Protein AF-A0A660NDG2-F1 (afdb_monomer)

pLDDT: mean 81.07, std 10.88, range [48.19, 94.19]

Solvent-accessible surface area (backbone atoms only — not comparable to full-atom values): 9567 Å² total; per-residue (Å²): 131,60,71,67,57,55,50,28,51,51,35,28,54,51,10,48,50,34,23,56,50,10,50,49,41,21,27,49,20,40,40,64,73,37,55,74,51,55,62,50,49,64,73,66,63,55,95,45,59,68,57,23,20,52,50,18,16,52,49,10,53,51,47,69,34,45,68,59,50,45,57,50,44,52,50,34,37,75,69,67,77,37,53,70,73,45,40,53,23,23,48,56,9,11,62,57,12,48,49,53,5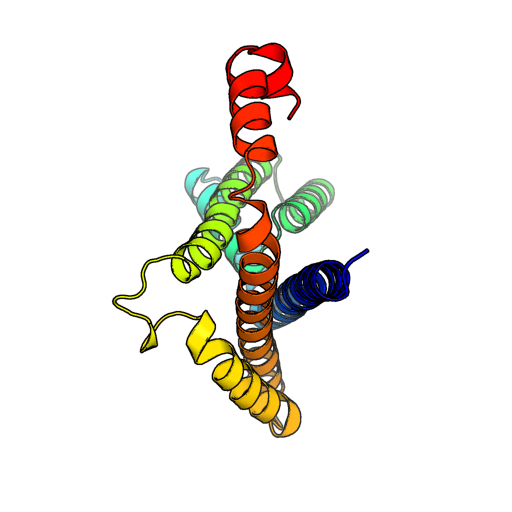8,54,49,60,55,50,58,57,68,64,54,80,92,44,52,88,74,24,50,60,64,43,10,67,55,33,33,52,54,12,48,49,28,47,77,69,44,90,46,69,71,48,27,31,51,11,35,30,37,25,9,54,11,30,27,34,44,9,49,51,33,32,52,66,38,43,53,77,56,68,73,37,70,66,50,59,49,48,52,54,55,28,71,70,32,73,69,53,52,72,75,109

Nearest PDB structures (foldseek):
  8odt-assembly1_E  TM=2.034E-01  e=1.010E+00  Escherichia coli K-12
  8uco-assembly1_A  TM=4.557E-01  e=5.419E+00  Homo sapiens
  8y6i-assembly1_A  TM=2.260E-01  e=4.095E+00  Homo sapiens

Mean predicted aligned error: 9.52 Å

Foldseek 3Di:
DDPLLVVLVCLLVLLVVLQVLLLVLLLVLLCVVCVVVVVVLLVQQDLDLQSLLQSLLVVCLSNVDLPVSLVVLVVCVVVVSDPPSSSVSSSNSNVNNNVVVVVLVVQLVPDPVPVVPRLQNCLVVLLVVLVCQLVPPPDPNSVSVSSNSNSSSSNSPSVVSNCVSCVVVCPDVVNVVVVVVLVVDVVSVVVD

Radius of gyration: 20.56 Å; Cα contacts (8 Å, |Δi|>4): 241; chains: 1; bounding box: 56×37×59 Å

Structure (mmCIF, N/CA/C/O backbone):
data_AF-A0A660NDG2-F1
#
_entry.id   AF-A0A660NDG2-F1
#
loop_
_atom_site.group_PDB
_atom_site.id
_atom_site.type_symbol
_atom_site.label_atom_id
_atom_site.label_alt_id
_atom_site.label_comp_id
_atom_site.label_asym_id
_atom_site.label_entity_id
_atom_site.label_seq_id
_atom_site.pdbx_PDB_ins_code
_atom_site.Cartn_x
_atom_site.Cartn_y
_atom_site.Cartn_z
_atom_site.occupancy
_atom_site.B_iso_or_equiv
_atom_site.auth_seq_id
_atom_site.auth_comp_id
_atom_site.auth_asym_id
_atom_site.auth_atom_id
_atom_site.pdbx_PDB_model_num
ATOM 1 N N . MET A 1 1 ? 13.562 11.125 -32.285 1.00 59.66 1 MET A N 1
ATOM 2 C CA . MET A 1 1 ? 13.301 10.140 -31.215 1.00 59.66 1 MET A CA 1
ATOM 3 C C . MET A 1 1 ? 13.006 8.812 -31.882 1.00 59.66 1 MET A C 1
ATOM 5 O O . MET A 1 1 ? 12.083 8.768 -32.683 1.00 59.66 1 MET A O 1
ATOM 9 N N . ASP A 1 2 ? 13.792 7.772 -31.609 1.00 80.56 2 ASP A N 1
ATOM 10 C CA . ASP A 1 2 ? 13.498 6.431 -32.121 1.00 80.56 2 ASP A CA 1
ATOM 11 C C . ASP A 1 2 ? 12.131 5.944 -31.631 1.00 80.56 2 ASP A C 1
ATOM 13 O O . ASP A 1 2 ? 11.777 6.146 -30.466 1.00 80.56 2 ASP A O 1
ATOM 17 N N . VAL A 1 3 ? 11.388 5.253 -32.498 1.00 83.44 3 VAL A N 1
ATOM 18 C CA . VAL A 1 3 ? 10.075 4.646 -32.192 1.00 83.44 3 VAL A CA 1
ATOM 19 C C . VAL A 1 3 ? 10.135 3.796 -30.915 1.00 83.44 3 VAL A C 1
ATOM 21 O O . VAL A 1 3 ? 9.198 3.781 -30.121 1.00 83.44 3 VAL A O 1
ATOM 24 N N . LYS A 1 4 ? 11.283 3.160 -30.660 1.00 82.12 4 LYS A N 1
ATOM 25 C CA . LYS A 1 4 ? 11.554 2.351 -29.467 1.00 82.12 4 LYS A CA 1
ATOM 26 C C . LYS A 1 4 ? 11.570 3.168 -28.165 1.00 82.12 4 LYS A C 1
ATOM 28 O O . LYS A 1 4 ? 11.084 2.688 -27.149 1.00 82.12 4 LYS A O 1
ATOM 33 N N . ASN A 1 5 ? 12.056 4.411 -28.197 1.00 84.25 5 ASN A N 1
ATOM 34 C CA . ASN A 1 5 ? 12.058 5.292 -27.023 1.00 84.25 5 ASN A CA 1
ATOM 35 C C . ASN A 1 5 ? 10.649 5.782 -26.680 1.00 84.25 5 ASN A C 1
ATOM 37 O O . ASN A 1 5 ? 10.285 5.846 -25.509 1.00 84.25 5 ASN A O 1
ATOM 41 N N . ILE A 1 6 ? 9.842 6.078 -27.701 1.00 85.81 6 ILE A N 1
ATOM 42 C CA . ILE A 1 6 ? 8.435 6.455 -27.517 1.00 85.81 6 ILE A CA 1
ATOM 43 C C . ILE A 1 6 ? 7.639 5.262 -26.968 1.00 85.81 6 ILE A C 1
ATOM 45 O O . ILE A 1 6 ? 6.863 5.424 -26.029 1.00 85.81 6 ILE A O 1
ATOM 49 N N . ALA A 1 7 ? 7.881 4.055 -27.491 1.00 87.06 7 ALA A N 1
ATOM 50 C CA . ALA A 1 7 ? 7.252 2.832 -26.999 1.00 87.06 7 ALA A CA 1
ATOM 51 C C . ALA A 1 7 ? 7.596 2.542 -25.527 1.00 87.06 7 ALA A C 1
ATOM 53 O O . ALA A 1 7 ? 6.696 2.227 -24.753 1.00 87.06 7 ALA A O 1
ATOM 54 N N . ASN A 1 8 ? 8.858 2.710 -25.114 1.00 88.69 8 ASN A N 1
ATOM 55 C CA . ASN A 1 8 ? 9.253 2.551 -23.710 1.00 88.69 8 ASN A CA 1
ATOM 56 C C . ASN A 1 8 ? 8.625 3.624 -22.809 1.00 88.69 8 ASN A C 1
ATOM 58 O O . ASN A 1 8 ? 8.188 3.317 -21.705 1.00 88.69 8 ASN A O 1
ATOM 62 N N . LEU A 1 9 ? 8.532 4.876 -23.273 1.00 89.06 9 LEU A N 1
ATOM 63 C CA . LEU A 1 9 ? 7.867 5.940 -22.517 1.00 89.06 9 LEU A CA 1
ATOM 64 C C . LEU A 1 9 ? 6.381 5.623 -22.300 1.00 89.06 9 LEU A C 1
ATOM 66 O O . LEU A 1 9 ? 5.883 5.737 -21.182 1.00 89.06 9 LEU A O 1
ATOM 70 N N . PHE A 1 10 ? 5.676 5.187 -23.346 1.00 91.81 10 PHE A N 1
ATOM 71 C CA . PHE A 1 10 ? 4.275 4.774 -23.234 1.00 91.81 10 PHE A CA 1
ATOM 72 C C . PHE A 1 10 ? 4.110 3.515 -22.382 1.00 91.81 10 PHE A C 1
ATOM 74 O O . PHE A 1 10 ? 3.177 3.451 -21.585 1.00 91.81 10 PHE A O 1
ATOM 81 N N . GLY A 1 11 ? 5.028 2.552 -22.488 1.00 90.94 11 GLY A N 1
ATOM 82 C CA . GLY A 1 11 ? 5.065 1.373 -21.625 1.00 90.94 11 GLY A CA 1
ATOM 83 C C . GLY A 1 11 ? 5.237 1.741 -20.152 1.00 90.94 11 GLY A C 1
ATOM 84 O O . GLY A 1 11 ? 4.529 1.209 -19.300 1.00 90.94 11 GLY A O 1
ATOM 85 N N . PHE A 1 12 ? 6.103 2.709 -19.851 1.00 92.12 12 PHE A N 1
ATOM 86 C CA . PHE A 1 12 ? 6.321 3.195 -18.493 1.00 92.12 12 PHE A CA 1
ATOM 87 C C . PHE A 1 12 ? 5.099 3.941 -17.946 1.00 92.12 12 PHE A C 1
ATOM 89 O O . PHE A 1 12 ? 4.619 3.613 -16.865 1.00 92.12 12 PHE A O 1
ATOM 96 N N . VAL A 1 13 ? 4.558 4.908 -18.697 1.00 94.12 13 VAL A N 1
ATOM 97 C CA . VAL A 1 13 ? 3.381 5.691 -18.276 1.00 94.12 13 VAL A CA 1
ATOM 98 C C . VAL A 1 13 ? 2.140 4.803 -18.151 1.00 94.12 13 VAL A C 1
ATOM 100 O O . VAL A 1 13 ? 1.397 4.918 -17.178 1.00 94.12 13 VAL A O 1
ATOM 103 N N . GLY A 1 14 ? 1.932 3.880 -19.093 1.00 93.81 14 GLY A N 1
ATOM 104 C CA . GLY A 1 14 ? 0.857 2.891 -19.025 1.00 93.81 14 GLY A CA 1
ATOM 105 C C . GLY A 1 14 ? 1.028 1.931 -17.847 1.00 93.81 14 GLY A C 1
ATOM 106 O O . GLY A 1 14 ? 0.064 1.668 -17.129 1.00 93.81 14 GLY A O 1
ATOM 107 N N . GLY A 1 15 ? 2.256 1.467 -17.596 1.00 92.69 15 GLY A N 1
ATOM 108 C CA . GLY A 1 15 ? 2.605 0.656 -16.428 1.00 92.69 15 GLY A CA 1
ATOM 109 C C . GLY A 1 15 ? 2.322 1.371 -15.108 1.00 92.69 15 GLY A C 1
ATOM 110 O O . GLY A 1 15 ? 1.688 0.798 -14.225 1.00 92.69 15 GLY A O 1
ATOM 111 N N . LEU A 1 16 ? 2.701 2.646 -15.005 1.00 92.69 16 LEU A N 1
ATOM 112 C CA . LEU A 1 16 ? 2.396 3.496 -13.856 1.00 92.69 16 LEU A CA 1
ATOM 113 C C . LEU A 1 16 ? 0.883 3.670 -13.673 1.00 92.69 16 LEU A C 1
ATOM 115 O O . LEU A 1 16 ? 0.384 3.534 -12.560 1.00 92.69 16 LEU A O 1
ATOM 119 N N . GLY A 1 17 ? 0.142 3.922 -14.755 1.00 94.19 17 GLY A N 1
ATOM 120 C CA . GLY A 1 17 ? -1.318 4.033 -14.720 1.00 94.19 17 GLY A CA 1
ATOM 121 C C . GLY A 1 17 ? -1.993 2.759 -14.205 1.00 94.19 17 GLY A C 1
ATOM 122 O O . GLY A 1 17 ? -2.815 2.832 -13.293 1.00 94.19 17 GLY A O 1
ATOM 123 N N . MET A 1 18 ? -1.602 1.590 -14.727 1.00 92.75 18 MET A N 1
ATOM 124 C CA . MET A 1 18 ? -2.092 0.289 -14.249 1.00 92.75 18 MET A CA 1
ATOM 125 C C . MET A 1 18 ? -1.736 0.052 -12.780 1.00 92.75 18 MET A C 1
ATOM 127 O O . MET A 1 18 ? -2.594 -0.359 -12.006 1.00 92.75 18 MET A O 1
ATOM 131 N N . PHE A 1 19 ? -0.503 0.367 -12.380 1.00 90.50 19 PHE A N 1
ATOM 132 C CA . PHE A 1 19 ? -0.046 0.211 -11.002 1.00 90.50 19 PHE A CA 1
ATOM 133 C C . PHE A 1 19 ? -0.858 1.068 -10.022 1.00 90.50 19 PHE A C 1
ATOM 135 O O . PHE A 1 19 ? -1.390 0.554 -9.037 1.00 90.50 19 PHE A O 1
ATOM 142 N N . LEU A 1 20 ? -0.999 2.365 -10.311 1.00 90.88 20 LEU A N 1
ATOM 143 C CA . LEU A 1 20 ? -1.750 3.301 -9.472 1.00 90.88 20 LEU A CA 1
ATOM 144 C C . LEU A 1 20 ? -3.237 2.938 -9.409 1.00 90.88 20 LEU A C 1
ATOM 146 O O . LEU A 1 20 ? -3.824 2.952 -8.327 1.00 90.88 20 LEU A O 1
ATOM 150 N N . TYR A 1 21 ? -3.838 2.576 -10.546 1.00 92.25 21 TYR A N 1
ATOM 151 C CA . TYR A 1 21 ? -5.234 2.149 -10.590 1.00 92.25 21 TYR A CA 1
ATOM 152 C C . TYR A 1 21 ? -5.455 0.841 -9.823 1.00 92.25 21 TYR A C 1
ATOM 154 O O . TYR A 1 21 ? -6.388 0.752 -9.027 1.00 92.25 21 TYR A O 1
ATOM 162 N N . GLY A 1 22 ? -4.564 -0.141 -9.996 1.00 89.81 22 GLY A N 1
ATOM 163 C CA . GLY A 1 22 ? -4.594 -1.408 -9.269 1.00 89.81 22 GLY A CA 1
ATOM 164 C C . GLY A 1 22 ? -4.525 -1.208 -7.756 1.00 89.81 22 GLY A C 1
ATOM 165 O O . GLY A 1 22 ? -5.348 -1.752 -7.020 1.00 89.81 22 GLY A O 1
ATOM 166 N N . MET A 1 23 ? -3.616 -0.348 -7.287 1.00 86.94 23 MET A N 1
ATOM 167 C CA . MET A 1 23 ? -3.546 0.024 -5.870 1.00 86.94 23 MET A CA 1
ATOM 168 C C . MET A 1 23 ? -4.818 0.725 -5.378 1.00 86.94 23 MET A C 1
ATOM 170 O O . MET A 1 23 ? -5.263 0.453 -4.264 1.00 86.94 23 MET A O 1
ATOM 174 N N . HIS A 1 24 ? -5.413 1.606 -6.185 1.00 86.75 24 HIS A N 1
ATOM 175 C CA . HIS A 1 24 ? -6.630 2.325 -5.813 1.00 86.75 24 HIS A CA 1
ATOM 176 C C . HIS A 1 24 ? -7.826 1.380 -5.624 1.00 86.75 24 HIS A C 1
ATOM 178 O O . HIS A 1 24 ? -8.423 1.378 -4.547 1.00 86.75 24 HIS A O 1
ATOM 184 N N . ILE A 1 25 ? -8.131 0.526 -6.608 1.00 89.25 25 ILE A N 1
ATOM 185 C CA . ILE A 1 25 ? -9.258 -0.420 -6.508 1.00 89.25 25 ILE A CA 1
ATOM 186 C C . ILE A 1 25 ? -9.025 -1.483 -5.427 1.00 89.25 25 ILE A C 1
ATOM 188 O O . ILE A 1 25 ? -9.964 -1.881 -4.741 1.00 89.25 25 ILE A O 1
ATOM 192 N N . MET A 1 26 ? -7.771 -1.901 -5.219 1.00 86.38 26 MET A N 1
ATOM 193 C CA . MET A 1 26 ? -7.411 -2.806 -4.129 1.00 86.38 26 MET A CA 1
ATOM 194 C C . MET A 1 26 ? -7.684 -2.155 -2.770 1.00 86.38 26 MET A C 1
ATOM 196 O O . MET A 1 26 ? -8.311 -2.773 -1.910 1.00 86.38 26 MET A O 1
ATOM 200 N N . SER A 1 27 ? -7.246 -0.905 -2.584 1.00 83.25 27 SER A N 1
ATOM 201 C CA . SER A 1 27 ? -7.473 -0.139 -1.355 1.00 83.25 27 SER A CA 1
ATOM 202 C C . SER A 1 27 ? -8.968 0.041 -1.089 1.00 83.25 27 SER A C 1
ATOM 204 O O . SER A 1 27 ? -9.422 -0.244 0.020 1.00 83.25 27 SER A O 1
ATOM 206 N N . GLU A 1 28 ? -9.762 0.391 -2.106 1.00 83.31 28 GLU A N 1
ATOM 207 C CA . GLU A 1 28 ? -11.218 0.480 -1.964 1.00 83.31 28 GLU A CA 1
ATOM 208 C C . GLU A 1 28 ? -11.866 -0.862 -1.605 1.00 83.31 28 GLU A C 1
ATOM 210 O O . GLU A 1 28 ? -12.679 -0.920 -0.678 1.00 83.31 28 GLU A O 1
ATOM 215 N N . GLY A 1 29 ? -11.501 -1.946 -2.295 1.00 83.38 29 GLY A N 1
ATOM 216 C CA . GLY A 1 29 ? -12.048 -3.279 -2.048 1.00 83.38 29 GLY A CA 1
ATOM 217 C C . GLY A 1 29 ? -11.737 -3.775 -0.634 1.00 83.38 29 GLY A C 1
ATOM 218 O O . GLY A 1 29 ? -12.622 -4.290 0.065 1.00 83.38 29 GLY A O 1
ATOM 219 N N . ILE 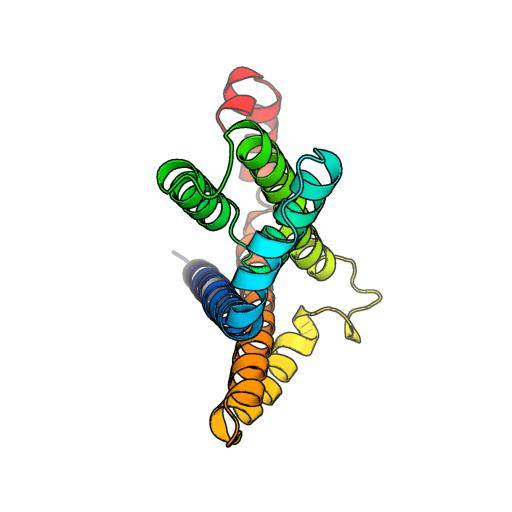A 1 30 ? -10.502 -3.557 -0.163 1.00 81.12 30 ILE A N 1
ATOM 220 C CA . ILE A 1 30 ? -10.102 -3.886 1.209 1.00 81.12 30 ILE A CA 1
ATOM 221 C C . ILE A 1 30 ? -10.839 -2.988 2.212 1.00 81.12 30 ILE A C 1
ATOM 223 O O . ILE A 1 30 ? -11.378 -3.501 3.195 1.00 81.12 30 ILE A O 1
ATOM 227 N N . GLN A 1 31 ? -10.923 -1.678 1.967 1.00 78.38 31 GLN A N 1
ATOM 228 C CA . GLN A 1 31 ? -11.579 -0.725 2.864 1.00 78.38 31 GLN A CA 1
ATOM 229 C C . GLN A 1 31 ? -13.076 -1.022 3.024 1.00 78.38 31 GLN A C 1
ATOM 231 O O . GLN A 1 31 ? -13.570 -1.080 4.153 1.00 78.38 31 GLN A O 1
ATOM 236 N N . LYS A 1 32 ? -13.795 -1.274 1.923 1.00 81.75 32 LYS A N 1
ATOM 237 C CA . LYS A 1 32 ? -15.223 -1.640 1.933 1.00 81.75 32 LYS A CA 1
ATOM 238 C C . LYS A 1 32 ? -15.445 -2.978 2.645 1.00 81.75 32 LYS A C 1
ATOM 240 O O . LYS A 1 32 ? -16.347 -3.095 3.474 1.00 81.75 32 LYS A O 1
ATOM 245 N N . THR A 1 33 ? -14.566 -3.960 2.427 1.00 77.62 33 THR A N 1
ATOM 246 C CA . THR A 1 33 ? -14.603 -5.245 3.154 1.00 77.62 33 THR A CA 1
ATOM 247 C C . THR A 1 33 ? -14.298 -5.070 4.649 1.00 77.62 33 THR A C 1
ATOM 249 O O . THR A 1 33 ? -14.814 -5.808 5.493 1.00 77.62 33 THR A O 1
ATOM 252 N N . ALA A 1 34 ? -13.478 -4.079 4.999 1.00 70.12 34 ALA A N 1
ATOM 253 C CA . ALA A 1 34 ? -13.086 -3.754 6.364 1.00 70.12 34 ALA A CA 1
ATOM 254 C C . ALA A 1 34 ? -14.041 -2.782 7.084 1.00 70.12 34 ALA A C 1
ATOM 256 O O . ALA A 1 34 ? -13.806 -2.502 8.258 1.00 70.12 34 ALA A O 1
ATOM 257 N N . GLY A 1 35 ? -15.125 -2.306 6.459 1.00 66.19 35 GLY A N 1
ATOM 258 C CA . GLY A 1 35 ? -16.006 -1.274 7.030 1.00 66.19 35 GLY A CA 1
ATOM 259 C C . GLY A 1 35 ? -16.506 -1.576 8.453 1.00 66.19 35 GLY A C 1
ATOM 260 O O . GLY A 1 35 ? -16.423 -0.725 9.337 1.00 66.19 35 GLY A O 1
ATOM 261 N N . GLY A 1 36 ? -16.919 -2.820 8.728 1.00 66.25 36 GLY A N 1
ATOM 262 C CA . GLY A 1 36 ? -17.317 -3.250 10.080 1.00 66.25 36 GLY A CA 1
ATOM 263 C C . GLY A 1 36 ? -16.151 -3.392 11.073 1.00 66.25 36 GLY A C 1
ATOM 264 O O . GLY A 1 36 ? -16.348 -3.300 12.284 1.00 66.25 36 GLY A O 1
ATOM 265 N N . LYS A 1 37 ? -14.919 -3.567 10.581 1.00 68.31 37 LYS A N 1
ATOM 266 C CA . LYS A 1 37 ? -13.710 -3.688 11.411 1.00 68.31 37 LYS A CA 1
ATOM 267 C C . LYS A 1 37 ? -13.257 -2.343 11.981 1.00 68.31 37 LYS A C 1
ATOM 269 O O . LYS A 1 37 ? -12.557 -2.336 12.987 1.00 68.31 37 LYS A O 1
ATOM 274 N N . MET A 1 38 ? -13.678 -1.213 11.405 1.00 66.88 38 MET A N 1
ATOM 275 C CA . MET A 1 38 ? -13.313 0.116 11.916 1.00 66.88 38 MET A CA 1
ATOM 276 C C . MET A 1 38 ? -13.934 0.399 13.292 1.00 66.88 38 MET A C 1
ATOM 278 O O . MET A 1 38 ? -13.269 0.904 14.194 1.00 66.88 38 MET A O 1
ATOM 282 N N . GLN A 1 39 ? -15.196 0.009 13.488 1.00 67.38 39 GLN A N 1
ATOM 283 C CA . GLN A 1 39 ? -15.850 0.091 14.798 1.00 67.38 39 GLN A CA 1
ATOM 284 C C . GLN A 1 39 ? -15.181 -0.849 15.811 1.00 67.38 39 GLN A C 1
ATOM 286 O O . GLN A 1 39 ? -14.995 -0.487 16.971 1.00 67.38 39 GLN A O 1
ATOM 291 N N . GLN A 1 40 ? -14.749 -2.031 15.362 1.00 72.31 40 GLN A N 1
ATOM 292 C CA . GLN A 1 40 ? -13.997 -2.972 16.195 1.00 72.31 40 GLN A CA 1
ATOM 293 C C . GLN A 1 40 ? -12.603 -2.443 16.563 1.00 72.31 40 GLN A C 1
ATOM 295 O O . GLN A 1 40 ? -12.163 -2.653 17.688 1.00 72.31 40 GLN A O 1
ATOM 300 N N . PHE A 1 41 ? -11.922 -1.729 15.661 1.00 76.88 41 PHE A N 1
ATOM 301 C CA . PHE A 1 41 ? -10.650 -1.064 15.952 1.00 76.88 41 PHE A CA 1
ATOM 302 C C . PHE A 1 41 ? -10.801 -0.048 17.084 1.00 76.88 41 PHE A C 1
ATOM 304 O O . PHE A 1 41 ? -10.031 -0.099 18.040 1.00 76.88 41 PHE A O 1
ATOM 311 N N . LEU A 1 42 ? -11.825 0.810 17.020 1.00 73.12 42 LEU A N 1
ATOM 312 C CA . LEU A 1 42 ? -12.125 1.758 18.096 1.00 73.12 42 LEU A CA 1
ATOM 313 C C . LEU A 1 42 ? -12.430 1.040 19.421 1.00 73.12 42 LEU A C 1
ATOM 315 O O . LEU A 1 42 ? -11.972 1.484 20.468 1.00 73.12 42 LEU A O 1
ATOM 319 N N . GLY A 1 43 ? -13.127 -0.101 19.378 1.00 73.50 43 GLY A N 1
ATOM 320 C CA . GLY A 1 43 ? -13.394 -0.924 20.564 1.00 73.50 43 GLY A CA 1
ATOM 321 C C . GLY A 1 43 ? -12.168 -1.654 21.135 1.00 73.50 43 GLY A C 1
ATOM 322 O O . GLY A 1 43 ? -12.138 -1.957 22.324 1.00 73.50 43 GLY A O 1
ATOM 323 N N . MET A 1 44 ? -11.149 -1.931 20.315 1.00 78.00 44 MET A N 1
ATOM 324 C CA . MET A 1 44 ? -9.906 -2.601 20.727 1.00 78.00 44 MET A CA 1
ATOM 325 C C . MET A 1 44 ? -8.812 -1.632 21.197 1.00 78.00 44 MET A C 1
ATOM 327 O O . MET A 1 44 ? -7.780 -2.071 21.716 1.00 78.00 44 MET A O 1
ATOM 331 N N . LEU A 1 45 ? -9.010 -0.321 21.033 1.00 79.81 45 LEU A N 1
ATOM 332 C CA . LEU A 1 45 ? -8.042 0.691 21.446 1.00 79.81 45 LEU A CA 1
ATOM 333 C C . LEU A 1 45 ? -7.986 0.797 22.973 1.00 79.81 45 LEU A C 1
ATOM 335 O O . LEU A 1 45 ? -8.806 1.433 23.626 1.00 79.81 45 LEU A O 1
ATOM 339 N N . THR A 1 46 ? -6.962 0.168 23.544 1.00 73.44 46 THR A N 1
ATOM 340 C CA . THR A 1 46 ? -6.646 0.225 24.976 1.00 73.44 46 THR A CA 1
ATOM 341 C C . THR A 1 46 ? -5.561 1.271 25.259 1.00 73.44 46 THR A C 1
ATOM 343 O O . THR A 1 46 ? -4.960 1.835 24.345 1.00 73.44 46 THR A O 1
ATOM 346 N N . ASN A 1 47 ? -5.261 1.530 26.536 1.00 75.94 47 ASN A N 1
ATOM 347 C CA . ASN A 1 47 ? -4.138 2.390 26.945 1.00 75.94 47 ASN A CA 1
ATOM 348 C C . ASN A 1 47 ? -2.751 1.727 26.782 1.00 75.94 47 ASN A C 1
ATOM 350 O O . ASN A 1 47 ? -1.733 2.304 27.166 1.00 75.94 47 ASN A O 1
ATOM 354 N N . ASN A 1 48 ? -2.681 0.512 26.226 1.00 85.94 48 ASN A N 1
ATOM 355 C CA . ASN A 1 48 ? -1.421 -0.187 26.013 1.00 85.94 48 ASN A CA 1
ATOM 356 C C . ASN A 1 48 ? -0.745 0.289 24.715 1.00 85.94 48 ASN A C 1
ATOM 358 O O . ASN A 1 48 ? -1.271 0.103 23.617 1.00 85.94 48 ASN A O 1
ATOM 362 N N . ARG A 1 49 ? 0.465 0.848 24.840 1.00 85.50 49 ARG A N 1
ATOM 363 C CA . ARG A 1 49 ? 1.259 1.366 23.712 1.00 85.50 49 ARG A CA 1
ATOM 364 C C . ARG A 1 49 ? 1.543 0.305 22.647 1.00 85.50 49 ARG A C 1
ATOM 366 O O . ARG A 1 49 ? 1.452 0.611 21.464 1.00 85.50 49 ARG A O 1
ATOM 373 N N . LEU A 1 50 ? 1.847 -0.932 23.046 1.00 87.88 50 LEU A N 1
ATOM 374 C CA . LEU A 1 50 ? 2.130 -2.015 22.096 1.00 87.88 50 LEU A CA 1
ATOM 375 C C . LEU A 1 50 ? 0.879 -2.411 21.308 1.00 87.88 50 LEU A C 1
ATOM 377 O O . LEU A 1 50 ? 0.959 -2.660 20.109 1.00 87.88 50 LEU A O 1
ATOM 381 N N . MET A 1 51 ? -0.283 -2.403 21.968 1.00 87.81 51 MET A N 1
ATOM 382 C CA . MET A 1 51 ? -1.561 -2.658 21.306 1.00 87.81 51 MET A CA 1
ATOM 383 C C . MET A 1 51 ? -1.881 -1.550 20.296 1.00 87.81 51 MET A C 1
ATOM 385 O O . MET A 1 51 ? -2.265 -1.848 19.172 1.00 87.81 51 MET A O 1
ATOM 389 N N . ALA A 1 52 ? -1.663 -0.281 20.659 1.00 88.25 52 ALA A N 1
ATOM 390 C CA . ALA A 1 52 ? -1.864 0.850 19.751 1.00 88.25 52 ALA A CA 1
ATOM 391 C C . ALA A 1 52 ? -0.973 0.752 18.497 1.00 88.25 52 ALA A C 1
ATOM 393 O O . ALA A 1 52 ? -1.460 0.959 17.387 1.00 88.25 52 ALA A O 1
ATOM 394 N N . ILE A 1 53 ? 0.298 0.362 18.661 1.00 91.06 53 ILE A N 1
ATOM 395 C CA . ILE A 1 53 ? 1.223 0.118 17.543 1.00 91.06 53 ILE A CA 1
ATOM 396 C C . ILE A 1 53 ? 0.728 -1.041 16.670 1.00 91.06 53 ILE A C 1
ATOM 398 O O . ILE A 1 53 ? 0.626 -0.891 15.455 1.00 91.06 53 ILE A O 1
ATOM 402 N N . GLY A 1 54 ? 0.381 -2.185 17.264 1.00 90.38 54 GLY A N 1
ATOM 403 C CA . GLY A 1 54 ? -0.102 -3.345 16.508 1.00 90.38 54 GLY A CA 1
ATOM 404 C C . GLY A 1 54 ? -1.385 -3.049 15.726 1.00 90.38 54 GLY A C 1
ATOM 405 O O . GLY A 1 54 ? -1.491 -3.393 14.550 1.00 90.38 54 GLY A O 1
ATOM 406 N N . LEU A 1 55 ? -2.333 -2.345 16.347 1.00 88.56 55 LEU A N 1
ATOM 407 C CA . LEU A 1 55 ? -3.579 -1.938 15.703 1.00 88.56 55 LEU A CA 1
ATOM 408 C C . LEU A 1 55 ? -3.340 -0.918 14.582 1.00 88.56 55 LEU A C 1
ATOM 410 O O . LEU A 1 55 ? -3.951 -1.034 13.523 1.00 88.56 55 LEU A O 1
ATOM 414 N N . GLY A 1 56 ? -2.433 0.045 14.775 1.00 88.88 56 GLY A N 1
ATOM 415 C CA . GLY A 1 56 ? -2.044 0.989 13.725 1.00 88.88 56 GLY A CA 1
ATOM 416 C C . GLY A 1 56 ? -1.361 0.313 12.539 1.00 88.88 56 GLY A C 1
ATOM 417 O O . GLY A 1 56 ? -1.673 0.627 11.391 1.00 88.88 56 GLY A O 1
ATOM 418 N N . ALA A 1 57 ? -0.494 -0.668 12.803 1.00 90.00 57 ALA A N 1
ATOM 419 C CA . ALA A 1 57 ? 0.129 -1.475 11.760 1.00 90.00 57 ALA A CA 1
ATOM 420 C C . ALA A 1 57 ? -0.914 -2.280 10.982 1.00 90.00 57 ALA A C 1
ATOM 422 O O . ALA A 1 57 ? -0.902 -2.266 9.754 1.00 90.00 57 ALA A O 1
ATOM 423 N N . LEU A 1 58 ? -1.859 -2.912 11.683 1.00 87.25 58 LEU A N 1
ATOM 424 C CA . LEU A 1 58 ? -2.938 -3.685 11.074 1.00 87.25 58 LEU A CA 1
ATOM 425 C C . LEU A 1 58 ? -3.878 -2.807 10.240 1.00 87.25 58 LEU A C 1
ATOM 427 O O . LEU A 1 58 ? -4.233 -3.189 9.128 1.00 87.25 58 LEU A O 1
ATOM 431 N N . ILE A 1 59 ? -4.255 -1.624 10.731 1.00 84.75 59 ILE A N 1
ATOM 432 C CA . ILE A 1 59 ? -5.077 -0.691 9.955 1.00 84.75 59 ILE A CA 1
ATOM 433 C C . ILE A 1 59 ? -4.352 -0.231 8.700 1.00 84.75 59 ILE A C 1
ATOM 435 O O . ILE A 1 59 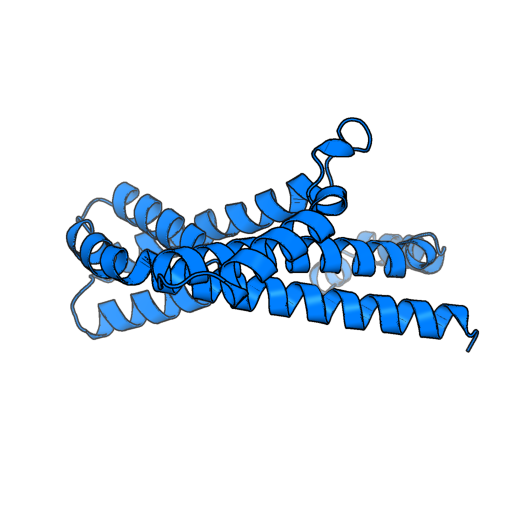? -4.943 -0.275 7.625 1.00 84.75 59 ILE A O 1
ATOM 439 N N . THR A 1 60 ? -3.091 0.184 8.800 1.00 87.75 60 THR A N 1
ATOM 440 C CA . THR A 1 60 ? -2.362 0.634 7.610 1.00 87.75 60 THR A CA 1
ATOM 441 C C . THR A 1 60 ? -2.080 -0.509 6.648 1.00 87.75 60 THR A C 1
ATOM 443 O O . THR A 1 60 ? -2.111 -0.280 5.447 1.00 87.75 60 THR A O 1
ATOM 446 N N . ALA A 1 61 ? -1.893 -1.738 7.129 1.00 83.31 61 ALA A N 1
ATOM 447 C CA . ALA A 1 61 ? -1.808 -2.910 6.263 1.00 83.31 61 ALA A CA 1
ATOM 448 C C . ALA A 1 61 ? -3.099 -3.128 5.458 1.00 83.31 61 ALA A C 1
ATOM 450 O O . ALA A 1 61 ? -3.045 -3.509 4.299 1.00 83.31 61 ALA A O 1
ATOM 451 N N . ILE A 1 62 ? -4.259 -2.873 6.070 1.00 78.69 62 ILE A N 1
ATOM 452 C CA . ILE A 1 62 ? -5.574 -3.004 5.430 1.00 78.69 62 ILE A CA 1
ATOM 453 C C . ILE A 1 62 ? -5.821 -1.835 4.465 1.00 78.69 62 ILE A C 1
ATOM 455 O O . ILE A 1 62 ? -6.167 -2.036 3.308 1.00 78.69 62 ILE A O 1
ATOM 459 N N . ILE A 1 63 ? -5.641 -0.598 4.920 1.00 78.06 63 ILE A N 1
ATOM 460 C CA . ILE A 1 63 ? -5.934 0.602 4.121 1.00 78.06 63 ILE A CA 1
ATOM 461 C C . ILE A 1 63 ? -4.857 0.844 3.046 1.00 78.06 63 ILE A C 1
ATOM 463 O O . ILE A 1 63 ? -5.118 1.516 2.050 1.00 78.06 63 ILE A O 1
ATOM 467 N N . HIS A 1 64 ? -3.651 0.303 3.230 1.00 78.12 64 HIS A N 1
ATOM 468 C CA . HIS A 1 64 ? -2.439 0.535 2.431 1.00 78.12 64 HIS A CA 1
ATOM 469 C C . HIS A 1 64 ? -1.915 1.983 2.406 1.00 78.12 64 HIS A C 1
ATOM 471 O O . HIS A 1 64 ? -0.896 2.255 1.774 1.00 78.12 64 HIS A O 1
ATOM 477 N N . SER A 1 65 ? -2.551 2.916 3.120 1.00 82.12 65 SER A N 1
ATOM 478 C CA . SER A 1 65 ? -2.181 4.335 3.132 1.00 82.12 65 SER A CA 1
ATOM 479 C C . SER A 1 65 ? -1.951 4.835 4.555 1.00 82.12 65 SER A C 1
ATOM 481 O O . SER A 1 65 ? -2.898 5.101 5.295 1.00 82.12 65 SER A O 1
ATOM 483 N N . SER A 1 66 ? -0.684 5.018 4.939 1.00 85.25 66 SER A N 1
ATOM 484 C CA . SER A 1 66 ? -0.326 5.612 6.237 1.00 85.25 66 SER A CA 1
ATOM 485 C C . SER A 1 66 ? -0.775 7.070 6.357 1.00 85.25 66 SER A C 1
ATOM 487 O O . SER A 1 66 ? -1.120 7.514 7.453 1.00 85.25 66 SER A O 1
ATOM 489 N N . GLY A 1 67 ? -0.827 7.808 5.242 1.00 85.31 67 GLY A N 1
ATOM 490 C CA . GLY A 1 67 ? -1.362 9.170 5.199 1.00 85.31 67 GLY A CA 1
ATOM 491 C C . GLY A 1 67 ? -2.851 9.207 5.543 1.00 85.31 67 GLY A C 1
ATOM 492 O O . GLY A 1 67 ? -3.257 9.964 6.424 1.00 85.31 67 GLY A O 1
ATOM 493 N N . ALA A 1 68 ? -3.652 8.327 4.930 1.00 82.00 68 ALA A N 1
ATOM 494 C CA . ALA A 1 68 ? -5.076 8.211 5.246 1.00 82.00 68 ALA A CA 1
ATOM 495 C C . ALA A 1 68 ? -5.304 7.775 6.704 1.00 82.00 68 ALA A C 1
ATOM 497 O O . ALA A 1 68 ? -6.132 8.369 7.398 1.00 82.00 68 ALA A O 1
ATOM 498 N N . THR A 1 69 ? -4.527 6.803 7.199 1.00 85.56 69 THR A N 1
ATOM 499 C CA . THR A 1 69 ? -4.562 6.386 8.611 1.00 85.56 69 THR A CA 1
ATOM 500 C C . THR A 1 69 ? -4.239 7.550 9.550 1.00 85.56 69 THR A C 1
ATOM 502 O O . THR A 1 69 ? -4.918 7.741 10.554 1.00 85.56 69 THR A O 1
ATOM 505 N N . THR A 1 70 ? -3.239 8.369 9.222 1.00 88.44 70 THR A N 1
ATOM 506 C CA . THR A 1 70 ? -2.839 9.507 10.063 1.00 88.44 70 THR A CA 1
ATOM 507 C C . THR A 1 70 ? -3.932 10.571 10.125 1.00 88.44 70 THR A C 1
ATOM 509 O O . THR A 1 70 ? -4.295 11.003 11.218 1.00 88.44 70 THR A O 1
ATOM 512 N N . VAL A 1 71 ? -4.510 10.953 8.979 1.00 88.00 71 VAL A N 1
ATOM 513 C CA . VAL A 1 71 ? -5.627 11.918 8.915 1.00 88.00 71 VAL A CA 1
ATOM 514 C C . VAL A 1 71 ? -6.817 11.435 9.745 1.00 88.00 71 VAL A C 1
ATOM 516 O O . VAL A 1 71 ? -7.400 12.202 10.510 1.00 88.00 71 VAL A O 1
ATOM 519 N N . MET A 1 72 ? -7.142 10.148 9.648 1.00 88.25 72 MET A N 1
ATOM 520 C CA . MET A 1 72 ? -8.212 9.526 10.424 1.00 88.25 72 MET A CA 1
ATOM 521 C C . MET A 1 72 ? -7.940 9.559 11.932 1.00 88.25 72 MET A C 1
ATOM 523 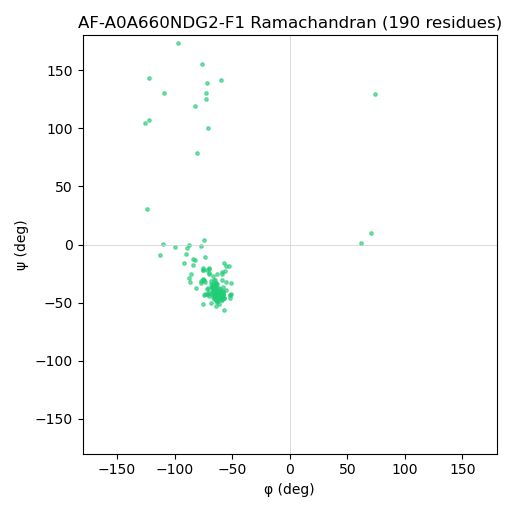O O . MET A 1 72 ? -8.809 9.964 12.703 1.00 88.25 72 MET A O 1
ATOM 527 N N . VAL A 1 73 ? -6.736 9.174 12.361 1.00 88.81 73 VAL A N 1
ATOM 528 C CA . VAL A 1 73 ? -6.342 9.183 13.778 1.00 88.81 73 VAL A CA 1
ATOM 529 C C . VAL A 1 73 ? -6.378 10.598 14.350 1.00 88.81 73 VAL A C 1
ATOM 531 O O . VAL A 1 73 ? -6.899 10.793 15.446 1.00 88.81 73 VAL A O 1
ATOM 534 N N . VAL A 1 74 ? -5.895 11.594 13.602 1.00 89.69 74 VAL A N 1
ATOM 535 C CA . VAL A 1 74 ? -6.001 13.010 13.989 1.00 89.69 74 VAL A CA 1
ATOM 536 C C . VAL A 1 74 ? -7.471 13.430 14.117 1.00 89.69 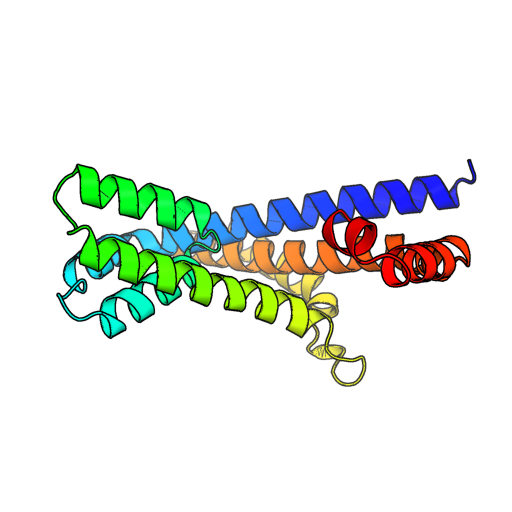74 VAL A C 1
ATOM 538 O O . VAL A 1 74 ? -7.834 14.087 15.093 1.00 89.69 74 VAL A O 1
ATOM 541 N N . GLY A 1 75 ? -8.335 12.991 13.197 1.00 88.31 75 GLY A N 1
ATOM 542 C CA . GLY A 1 75 ? -9.783 13.194 13.286 1.00 88.31 75 GLY A CA 1
ATOM 543 C C . GLY A 1 75 ? -10.396 12.601 14.560 1.00 88.31 75 GLY A C 1
ATOM 544 O O . GLY A 1 75 ? -11.187 13.266 15.228 1.00 88.31 75 GLY A O 1
ATOM 545 N N . PHE A 1 76 ? -9.989 11.391 14.953 1.00 87.38 76 PHE A N 1
ATOM 546 C CA . PHE A 1 76 ? -10.448 10.749 16.190 1.00 87.38 76 PHE A CA 1
ATOM 547 C C . PHE A 1 76 ? -9.937 11.433 17.461 1.00 87.38 76 PHE A C 1
ATOM 549 O O . PHE A 1 76 ? -10.672 11.487 18.447 1.00 87.38 76 PHE A O 1
ATOM 556 N N . VAL A 1 77 ? -8.724 11.988 17.448 1.00 90.19 77 VAL A N 1
ATOM 557 C CA . VAL A 1 77 ? -8.229 12.815 18.562 1.00 90.19 77 VAL A CA 1
ATOM 558 C C . VAL A 1 77 ? -9.058 14.086 18.692 1.00 90.19 77 VAL A C 1
ATOM 560 O O . VAL A 1 77 ? -9.488 14.427 19.791 1.00 90.19 77 VAL A O 1
ATOM 563 N N . ASN A 1 78 ? -9.340 14.757 17.574 1.00 90.00 78 ASN A N 1
ATOM 564 C CA . ASN A 1 78 ? -10.148 15.975 17.577 1.00 90.00 78 ASN A CA 1
ATOM 565 C C . ASN A 1 78 ? -11.594 15.717 18.041 1.00 90.00 78 ASN A C 1
ATOM 567 O O . ASN A 1 78 ? -12.191 16.548 18.715 1.00 90.00 78 ASN A O 1
ATOM 571 N N . ALA A 1 79 ? -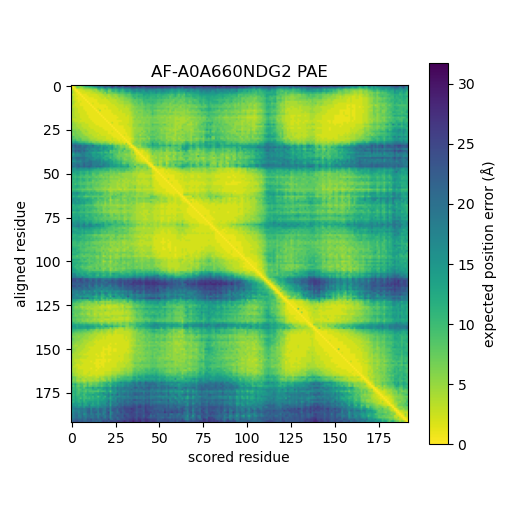12.141 14.539 17.731 1.00 88.25 79 ALA A N 1
ATOM 572 C CA . ALA A 1 79 ? -13.451 14.098 18.208 1.00 88.25 79 ALA A CA 1
ATOM 573 C C . ALA A 1 79 ? -13.454 13.619 19.677 1.00 88.25 79 ALA A C 1
ATOM 575 O O . ALA A 1 79 ? -14.499 13.207 20.178 1.00 88.25 79 ALA A O 1
ATOM 576 N N . GLY A 1 80 ? -12.304 13.618 20.362 1.00 85.06 80 GLY A N 1
ATOM 577 C CA . GLY A 1 80 ? -12.167 13.123 21.737 1.00 85.06 80 GLY A CA 1
ATOM 578 C C . GLY A 1 80 ? -12.278 11.600 21.880 1.00 85.06 80 GLY A C 1
ATOM 579 O O . GLY A 1 80 ? -12.358 11.096 22.997 1.00 85.06 80 GLY A O 1
ATOM 580 N N . ILE A 1 81 ? -12.276 10.862 20.766 1.00 86.25 81 ILE A N 1
ATOM 581 C CA . ILE A 1 81 ? -12.386 9.395 20.728 1.00 86.25 81 ILE A CA 1
ATOM 582 C C . ILE A 1 81 ? -11.049 8.744 21.105 1.00 86.25 81 ILE A C 1
ATOM 584 O O . ILE A 1 81 ? -11.028 7.680 21.721 1.00 86.25 81 ILE A O 1
ATOM 588 N N . LEU A 1 82 ? -9.929 9.384 20.750 1.00 88.19 82 LEU A N 1
ATOM 589 C CA . LEU A 1 82 ? -8.581 8.927 21.081 1.00 88.19 82 LEU A CA 1
ATOM 590 C C . LEU A 1 82 ? -7.802 9.974 21.868 1.00 88.19 82 LEU A C 1
ATOM 592 O O . LEU A 1 82 ? -7.854 11.166 21.577 1.00 88.19 82 LEU A O 1
ATOM 596 N N . THR A 1 83 ? -6.996 9.513 22.821 1.00 89.44 83 THR A N 1
ATOM 597 C CA . THR A 1 83 ? -5.997 10.372 23.465 1.00 89.44 83 THR A CA 1
ATOM 598 C C . THR A 1 83 ? -4.795 10.592 22.544 1.00 89.44 83 THR A C 1
ATOM 600 O O . THR A 1 83 ? -4.466 9.742 21.712 1.00 89.44 83 THR A O 1
ATOM 603 N N . LEU A 1 84 ? -4.071 11.699 22.738 1.00 89.88 84 LEU A N 1
ATOM 604 C CA . LEU A 1 84 ? -2.835 11.978 21.996 1.00 89.88 84 LEU A CA 1
ATOM 605 C C . LEU A 1 84 ? -1.809 10.838 22.142 1.00 89.88 84 LEU A C 1
ATOM 607 O O . LEU A 1 84 ? -1.170 10.442 21.172 1.00 89.88 84 LEU A O 1
ATOM 611 N N . THR A 1 85 ? -1.698 10.255 23.338 1.00 88.38 85 THR A N 1
ATOM 612 C CA . THR A 1 85 ? -0.791 9.132 23.615 1.00 88.38 85 THR A CA 1
ATOM 613 C C . THR A 1 85 ? -1.143 7.887 22.798 1.00 88.38 85 THR A C 1
ATOM 615 O O . THR A 1 85 ? -0.247 7.226 22.270 1.00 88.38 85 THR A O 1
ATOM 618 N N . GLN A 1 86 ? -2.434 7.567 22.663 1.00 88.69 86 GLN A N 1
ATOM 619 C CA . GLN A 1 86 ? -2.890 6.454 21.824 1.00 88.69 86 GLN A CA 1
ATOM 620 C C . GLN A 1 86 ? -2.651 6.752 20.344 1.00 88.69 86 GLN A C 1
ATOM 622 O O . GLN A 1 86 ? -2.140 5.895 19.627 1.00 88.69 86 GLN A O 1
ATOM 627 N N . ALA A 1 87 ? -2.942 7.977 19.905 1.00 89.44 87 ALA A N 1
ATOM 628 C CA . ALA A 1 87 ? -2.735 8.408 18.529 1.00 89.44 87 ALA A CA 1
ATOM 629 C C . ALA A 1 87 ? -1.274 8.286 18.084 1.00 89.44 87 ALA A C 1
ATOM 631 O O . ALA A 1 87 ? -1.010 7.743 17.014 1.00 89.44 87 ALA A O 1
ATOM 632 N N . VAL A 1 88 ? -0.321 8.701 18.923 1.00 91.00 88 VAL A N 1
ATOM 633 C CA . VAL A 1 88 ? 1.115 8.527 18.642 1.00 91.00 88 VAL A CA 1
ATOM 634 C C . VAL A 1 88 ? 1.467 7.047 18.463 1.00 91.00 88 VAL A C 1
ATOM 636 O O . VAL A 1 88 ? 2.185 6.699 17.527 1.00 91.00 88 VAL A O 1
ATOM 639 N N . GLY A 1 89 ? 0.930 6.162 19.311 1.00 91.19 89 GLY A N 1
ATOM 640 C CA . GLY A 1 89 ? 1.121 4.715 19.177 1.00 91.19 89 GLY A CA 1
ATOM 641 C C . GLY A 1 89 ? 0.573 4.167 17.857 1.00 91.19 89 GLY A C 1
ATOM 642 O O . GLY A 1 89 ? 1.274 3.437 17.159 1.00 91.19 89 GLY A O 1
ATOM 643 N N . VAL A 1 90 ? -0.640 4.573 17.473 1.00 91.12 90 VAL A N 1
ATOM 644 C CA . VAL A 1 90 ? -1.262 4.166 16.203 1.00 91.12 90 VAL A CA 1
ATOM 645 C C . VAL A 1 90 ? -0.481 4.697 15.000 1.00 91.12 90 VAL A C 1
ATOM 647 O O . VAL A 1 90 ? -0.279 3.951 14.049 1.00 91.12 90 VAL A O 1
ATOM 650 N N . ILE A 1 91 ? 0.013 5.937 15.034 1.00 91.94 91 ILE A N 1
ATOM 651 C CA . ILE A 1 91 ? 0.818 6.521 13.946 1.00 91.94 91 ILE A CA 1
ATOM 652 C C . ILE A 1 91 ? 2.160 5.790 13.799 1.00 91.94 91 ILE A C 1
ATOM 654 O O . ILE A 1 91 ? 2.571 5.468 12.684 1.00 91.94 91 ILE A O 1
ATOM 658 N N . MET A 1 92 ? 2.824 5.453 14.909 1.00 92.25 92 MET A N 1
ATOM 659 C CA . MET A 1 92 ? 4.039 4.628 14.869 1.00 92.25 92 MET A CA 1
ATOM 660 C C . MET A 1 92 ? 3.755 3.242 14.279 1.00 92.25 92 MET A C 1
ATOM 662 O O . MET A 1 92 ? 4.497 2.766 13.420 1.00 92.25 92 MET A O 1
ATOM 666 N N . GLY A 1 93 ? 2.636 2.633 14.677 1.00 91.38 93 GLY A N 1
ATOM 667 C CA . GLY A 1 93 ? 2.117 1.414 14.065 1.00 91.38 93 GLY A CA 1
ATOM 668 C C . GLY A 1 93 ? 1.873 1.555 12.570 1.00 91.38 93 GLY A C 1
ATOM 669 O O . GLY A 1 93 ? 2.304 0.708 11.796 1.00 91.38 93 GLY A O 1
ATOM 670 N N . ALA A 1 94 ? 1.236 2.642 12.144 1.00 90.19 94 ALA A N 1
ATOM 671 C CA . ALA A 1 94 ? 0.921 2.899 10.749 1.00 90.19 94 ALA A CA 1
ATOM 672 C C . ALA A 1 94 ? 2.180 2.914 9.875 1.00 90.19 94 ALA A C 1
ATOM 674 O O . ALA A 1 94 ? 2.183 2.303 8.811 1.00 90.19 94 ALA A O 1
ATOM 675 N N . ASN A 1 95 ? 3.260 3.532 10.352 1.00 90.19 95 ASN A N 1
ATOM 676 C CA . ASN A 1 95 ? 4.543 3.531 9.648 1.00 90.19 95 ASN A CA 1
ATOM 677 C C . ASN A 1 95 ? 5.141 2.122 9.528 1.00 90.19 95 ASN A C 1
ATOM 679 O O . ASN A 1 95 ? 5.681 1.778 8.477 1.00 90.19 95 ASN A O 1
ATOM 683 N N . ILE A 1 96 ? 5.000 1.287 10.565 1.00 90.50 96 ILE A N 1
ATOM 684 C CA . ILE A 1 96 ? 5.381 -0.132 10.495 1.00 90.50 96 ILE A CA 1
ATOM 685 C C . ILE A 1 96 ? 4.494 -0.870 9.482 1.00 90.50 96 ILE A C 1
ATOM 687 O O . ILE A 1 96 ? 5.005 -1.635 8.670 1.00 90.50 96 ILE A O 1
ATOM 691 N N . GLY A 1 97 ? 3.186 -0.611 9.464 1.00 85.75 97 GLY A N 1
ATOM 692 C CA . GLY A 1 97 ? 2.243 -1.233 8.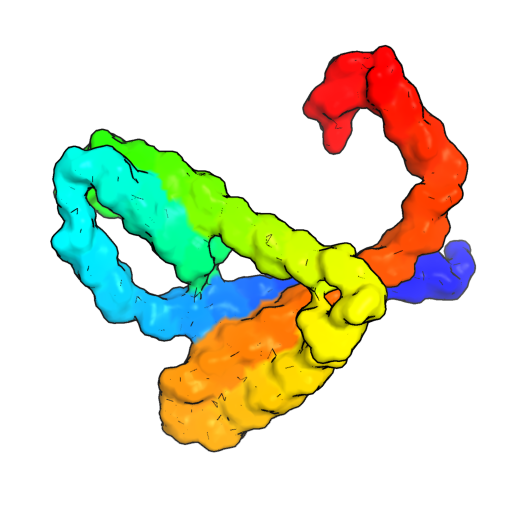529 1.00 85.75 97 GLY A CA 1
ATOM 693 C C . GLY A 1 97 ? 2.594 -0.993 7.057 1.00 85.75 97 GLY A C 1
ATOM 694 O O . GLY A 1 97 ? 2.479 -1.911 6.251 1.00 85.75 97 GLY A O 1
ATOM 695 N N . THR A 1 98 ? 3.115 0.187 6.704 1.00 88.12 98 THR A N 1
ATOM 696 C CA . THR A 1 98 ? 3.550 0.504 5.328 1.00 88.12 98 THR A CA 1
ATOM 697 C C . THR A 1 98 ? 4.635 -0.446 4.805 1.00 88.12 98 THR A C 1
ATOM 699 O O . THR A 1 98 ? 4.735 -0.665 3.597 1.00 88.12 98 THR A O 1
ATOM 702 N N . THR A 1 99 ? 5.418 -1.071 5.691 1.00 86.94 99 THR A N 1
ATOM 703 C CA . THR A 1 99 ? 6.438 -2.058 5.291 1.00 86.94 99 THR A CA 1
ATOM 704 C C . THR A 1 99 ? 5.839 -3.298 4.625 1.00 86.94 99 THR A C 1
ATOM 706 O O . THR A 1 99 ? 6.501 -3.911 3.791 1.00 86.94 99 THR A O 1
ATOM 709 N N . ILE A 1 100 ? 4.576 -3.631 4.911 1.00 82.00 100 ILE A N 1
ATOM 710 C CA . ILE A 1 100 ? 3.867 -4.747 4.270 1.00 82.00 100 ILE A CA 1
ATOM 711 C C . ILE A 1 100 ? 3.672 -4.472 2.777 1.00 82.00 100 ILE A C 1
ATOM 713 O O . ILE A 1 100 ? 3.832 -5.381 1.967 1.00 82.00 100 ILE A O 1
ATOM 717 N N . THR A 1 101 ? 3.414 -3.219 2.387 1.00 78.00 101 THR A N 1
ATOM 718 C CA . THR A 1 101 ? 3.348 -2.831 0.970 1.00 78.00 101 THR A CA 1
ATOM 719 C C . THR A 1 101 ? 4.701 -3.030 0.286 1.00 78.00 101 THR A C 1
ATOM 721 O O . THR A 1 101 ? 4.757 -3.561 -0.820 1.00 78.00 101 THR A O 1
ATOM 724 N N . ALA A 1 102 ? 5.801 -2.660 0.953 1.00 80.00 102 ALA A N 1
ATOM 725 C CA . ALA A 1 102 ? 7.149 -2.865 0.421 1.00 80.00 102 ALA A CA 1
ATOM 726 C C . ALA A 1 102 ? 7.482 -4.357 0.262 1.00 80.00 102 ALA A C 1
ATOM 728 O O . ALA A 1 102 ? 8.058 -4.741 -0.750 1.00 80.00 102 ALA A O 1
ATOM 729 N N . TRP A 1 103 ? 7.063 -5.193 1.215 1.00 79.25 103 TRP A N 1
ATOM 730 C CA . TRP A 1 103 ? 7.174 -6.651 1.129 1.00 79.25 103 TRP A CA 1
ATOM 731 C C . TRP A 1 103 ? 6.354 -7.239 -0.020 1.00 79.25 103 TRP A C 1
ATOM 733 O O . TRP A 1 103 ? 6.840 -8.087 -0.761 1.00 79.25 103 TRP A O 1
ATOM 743 N N . LEU A 1 104 ? 5.120 -6.769 -0.204 1.00 74.06 104 LEU A N 1
ATOM 744 C CA . LEU A 1 104 ? 4.254 -7.217 -1.292 1.00 74.06 104 LEU A CA 1
ATOM 745 C C . LEU A 1 104 ? 4.885 -6.919 -2.659 1.00 74.06 104 LEU A C 1
ATOM 747 O O . LEU A 1 104 ? 4.878 -7.773 -3.544 1.00 74.06 104 LEU A O 1
ATOM 751 N N . VAL A 1 105 ? 5.490 -5.739 -2.814 1.00 73.25 105 VAL A N 1
ATOM 752 C CA . VAL A 1 105 ? 6.224 -5.369 -4.032 1.00 73.25 105 VAL A CA 1
ATOM 753 C C . VAL A 1 105 ? 7.528 -6.161 -4.159 1.00 73.25 105 VAL A C 1
ATOM 755 O O . VAL A 1 105 ? 7.807 -6.685 -5.234 1.00 73.25 105 VAL A O 1
ATOM 758 N N . SER A 1 106 ? 8.320 -6.313 -3.094 1.00 73.81 106 SER A N 1
ATOM 759 C CA . SER A 1 106 ? 9.600 -7.031 -3.173 1.00 73.81 106 SER A CA 1
ATOM 760 C C . SER A 1 106 ? 9.419 -8.508 -3.518 1.00 73.81 106 SER A C 1
ATOM 762 O O . SER A 1 106 ? 10.218 -9.048 -4.278 1.00 73.81 106 SER A O 1
ATOM 764 N N . MET A 1 107 ? 8.339 -9.142 -3.050 1.00 67.12 107 MET A N 1
ATOM 765 C CA . MET A 1 107 ? 7.993 -10.520 -3.407 1.00 67.12 107 MET A CA 1
ATOM 766 C C . MET A 1 107 ? 7.809 -10.717 -4.918 1.00 67.12 107 MET A C 1
ATOM 768 O O . MET A 1 107 ? 8.132 -11.788 -5.421 1.00 67.12 107 MET A O 1
ATOM 772 N N . SER A 1 108 ? 7.363 -9.698 -5.664 1.00 61.38 108 SER A N 1
ATOM 773 C CA . SER A 1 108 ? 7.292 -9.795 -7.135 1.00 61.38 108 SER A CA 1
ATOM 774 C C . SER A 1 108 ? 8.649 -9.819 -7.832 1.00 61.38 108 SER A C 1
ATOM 776 O O . SER A 1 108 ? 8.749 -10.314 -8.948 1.00 61.38 108 SER A O 1
ATOM 778 N N . GLN A 1 109 ? 9.699 -9.357 -7.155 1.00 62.31 109 GLN A N 1
ATOM 779 C CA . GLN A 1 109 ? 11.055 -9.254 -7.692 1.00 62.31 109 GLN A CA 1
ATOM 780 C C . GLN A 1 109 ? 11.959 -10.420 -7.250 1.00 62.31 109 GLN A C 1
ATOM 782 O O . GLN A 1 109 ? 13.120 -10.495 -7.655 1.00 62.31 109 GLN A O 1
ATOM 787 N N . MET A 1 110 ? 11.455 -11.345 -6.421 1.00 57.84 110 MET A N 1
ATOM 788 C CA . MET A 1 110 ? 12.214 -12.489 -5.905 1.00 57.84 110 MET A CA 1
ATOM 789 C C . MET A 1 110 ? 12.291 -13.644 -6.926 1.00 57.84 110 MET A C 1
ATOM 791 O O . MET A 1 110 ? 11.610 -14.649 -6.775 1.00 57.84 110 MET A O 1
ATOM 795 N N . GLY A 1 111 ? 13.179 -13.515 -7.920 1.00 52.47 111 GLY A N 1
ATOM 796 C CA . GLY A 1 111 ? 13.884 -14.623 -8.596 1.00 52.47 111 GLY A CA 1
ATOM 797 C C . GLY A 1 111 ? 13.122 -15.526 -9.592 1.00 52.47 111 GLY A C 1
ATOM 798 O O . GLY A 1 111 ? 12.132 -16.173 -9.266 1.00 52.47 111 GLY A O 1
ATOM 799 N N . ASP A 1 112 ? 13.712 -15.692 -10.784 1.00 53.28 112 ASP A N 1
ATOM 800 C CA . ASP A 1 112 ? 13.288 -16.573 -11.897 1.00 53.28 112 ASP A CA 1
ATOM 801 C C . ASP A 1 112 ? 13.058 -18.059 -11.536 1.00 53.28 112 ASP A C 1
ATOM 803 O O . ASP A 1 112 ? 12.394 -18.786 -12.274 1.00 53.28 112 ASP A O 1
ATOM 807 N N . SER A 1 113 ? 13.582 -18.554 -10.411 1.00 49.91 113 SER A N 1
ATOM 808 C CA . SER A 1 113 ? 13.453 -19.962 -10.001 1.00 49.91 113 SER A CA 1
ATOM 809 C C . SER A 1 113 ? 12.057 -20.341 -9.492 1.00 49.91 113 SER A C 1
ATOM 811 O O . SER A 1 113 ? 11.763 -21.529 -9.349 1.00 49.91 113 SER A O 1
ATOM 813 N N . LEU A 1 114 ? 11.185 -19.354 -9.266 1.00 48.19 114 LEU A N 1
ATOM 814 C CA . LEU A 1 114 ? 9.784 -19.531 -8.885 1.00 48.19 114 LEU A CA 1
ATOM 815 C C . LEU A 1 114 ? 8.828 -18.816 -9.861 1.00 48.19 114 LEU A C 1
ATOM 817 O O . LEU A 1 114 ? 7.752 -18.393 -9.460 1.00 48.19 114 LEU A O 1
ATOM 821 N N . ALA A 1 115 ? 9.190 -18.686 -11.143 1.00 50.88 115 ALA A N 1
ATOM 822 C CA . ALA A 1 115 ? 8.449 -17.903 -12.147 1.00 50.88 115 ALA A CA 1
ATOM 823 C C . ALA A 1 115 ? 6.968 -18.297 -12.364 1.00 50.88 115 ALA A C 1
ATOM 825 O O . ALA A 1 115 ? 6.212 -17.527 -12.940 1.00 50.88 115 ALA A O 1
ATOM 826 N N . ILE A 1 116 ? 6.543 -19.480 -11.907 1.00 48.75 116 ILE A N 1
ATOM 827 C CA . ILE A 1 116 ? 5.137 -19.936 -11.946 1.00 48.75 116 ILE A CA 1
ATOM 828 C C . ILE A 1 116 ? 4.339 -19.406 -10.736 1.00 48.75 116 ILE A C 1
ATOM 830 O O . ILE A 1 116 ? 3.120 -19.417 -10.745 1.00 48.75 116 ILE A O 1
ATOM 834 N N . LEU A 1 117 ? 5.027 -18.953 -9.685 1.00 49.19 117 LEU A N 1
ATOM 835 C CA . LEU A 1 117 ? 4.469 -18.368 -8.461 1.00 49.19 117 LEU A CA 1
ATOM 836 C C . LEU A 1 117 ? 4.764 -16.862 -8.358 1.00 49.19 117 LEU A C 1
ATOM 838 O O . LEU A 1 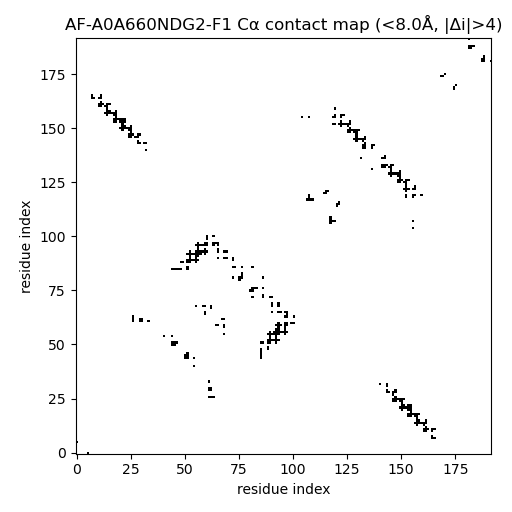117 ? 4.391 -16.236 -7.361 1.00 49.19 117 LEU A O 1
ATOM 842 N N . THR A 1 118 ? 5.452 -16.265 -9.342 1.00 55.53 118 THR A N 1
ATOM 843 C CA . THR A 1 118 ? 5.650 -14.818 -9.350 1.00 55.53 118 THR A CA 1
ATOM 844 C C . THR A 1 118 ? 4.327 -14.141 -9.715 1.00 55.53 118 THR A C 1
ATOM 846 O O . THR A 1 118 ? 3.712 -14.470 -10.735 1.00 55.53 118 THR A O 1
ATOM 849 N N . PRO A 1 119 ? 3.889 -13.141 -8.932 1.00 55.31 119 PRO A N 1
ATOM 850 C CA . PRO A 1 119 ? 2.652 -12.415 -9.197 1.00 55.31 119 PRO A CA 1
ATOM 851 C C . PRO A 1 119 ? 2.577 -11.784 -10.597 1.00 55.31 119 PRO A C 1
ATOM 853 O O . PRO A 1 119 ? 1.495 -11.462 -11.072 1.00 55.31 119 PRO A O 1
ATOM 856 N N . GLU A 1 120 ? 3.715 -11.615 -11.275 1.00 56.66 120 GLU A N 1
ATOM 857 C CA . GLU A 1 120 ? 3.816 -11.088 -12.637 1.00 56.66 120 GLU A CA 1
ATOM 858 C C . GLU A 1 120 ? 3.390 -12.079 -13.737 1.00 56.66 120 GLU A C 1
ATOM 860 O O . GLU A 1 120 ? 2.933 -11.643 -14.799 1.00 56.66 120 GLU A O 1
ATOM 865 N N . PHE A 1 121 ? 3.556 -13.390 -13.520 1.00 61.53 121 PHE A N 1
ATOM 866 C CA . PHE A 1 121 ? 3.110 -14.437 -14.451 1.00 61.53 121 PHE A CA 1
ATOM 867 C C . PHE A 1 121 ? 1.617 -14.732 -14.269 1.00 61.53 121 PHE A C 1
ATOM 869 O O . PHE A 1 121 ? 0.888 -14.869 -15.252 1.00 61.53 121 PHE A O 1
ATOM 876 N N . ASP A 1 122 ? 1.149 -14.709 -13.020 1.00 64.06 122 ASP A N 1
ATOM 877 C CA . ASP A 1 122 ? -0.254 -14.937 -12.664 1.00 64.06 122 ASP A CA 1
ATOM 878 C C . ASP A 1 122 ? -1.128 -13.679 -12.775 1.00 64.06 122 ASP A C 1
ATOM 880 O O . ASP A 1 122 ? -2.355 -13.784 -12.762 1.00 64.06 122 ASP A O 1
ATOM 884 N N . ALA A 1 123 ? -0.546 -12.483 -12.925 1.00 72.94 123 ALA A N 1
ATOM 885 C CA . ALA A 1 123 ? -1.291 -11.223 -13.011 1.00 72.94 123 ALA A CA 1
ATOM 886 C C . ALA A 1 123 ? -2.422 -11.234 -14.062 1.00 72.94 123 ALA A C 1
ATOM 888 O O . ALA A 1 123 ? -3.537 -10.840 -13.716 1.00 72.94 123 ALA A O 1
ATOM 889 N N . PRO A 1 124 ? -2.229 -11.716 -15.309 1.00 80.00 124 PRO A N 1
ATOM 890 C CA . PRO A 1 124 ? -3.322 -11.822 -16.278 1.00 80.00 124 PRO A CA 1
ATOM 891 C C . PRO A 1 124 ? -4.433 -12.788 -15.839 1.00 80.00 124 PRO A C 1
ATOM 893 O O . PRO A 1 124 ? -5.609 -12.533 -16.103 1.00 80.00 124 PRO A O 1
ATOM 896 N N . LEU A 1 125 ? -4.083 -13.871 -15.137 1.00 83.00 125 LEU A N 1
ATOM 897 C CA . LEU A 1 125 ? -5.045 -14.830 -14.591 1.00 83.00 125 LEU A CA 1
ATOM 898 C C . LEU A 1 125 ? -5.827 -14.219 -13.424 1.00 83.00 125 LEU A C 1
ATOM 900 O O . LEU A 1 125 ? -7.049 -14.353 -13.383 1.00 83.00 125 LEU A O 1
ATOM 904 N N . LEU A 1 126 ? -5.159 -13.496 -12.523 1.00 83.56 126 LEU A N 1
ATOM 905 C CA . LEU A 1 126 ? -5.802 -12.741 -11.446 1.00 83.56 126 LEU A CA 1
ATOM 906 C C . LEU A 1 126 ? -6.760 -11.690 -12.015 1.00 83.56 126 LEU A C 1
ATOM 908 O O . LEU A 1 126 ? -7.909 -11.625 -11.585 1.00 83.56 126 LEU A O 1
ATOM 912 N N . ILE A 1 127 ? -6.351 -10.934 -13.037 1.00 86.75 127 ILE A N 1
ATOM 913 C CA . ILE A 1 127 ? -7.236 -9.978 -13.719 1.00 86.75 127 ILE A CA 1
ATOM 914 C C . ILE A 1 127 ? -8.441 -10.708 -14.328 1.00 86.75 127 ILE A C 1
ATOM 916 O O . ILE A 1 127 ? -9.569 -10.254 -14.154 1.00 86.75 127 ILE A O 1
ATOM 920 N N . GLY A 1 128 ? -8.238 -11.854 -14.985 1.00 87.62 128 GLY A N 1
ATOM 921 C CA . GLY A 1 128 ? -9.320 -12.641 -15.585 1.00 87.62 128 GLY A CA 1
ATOM 922 C C . GLY A 1 128 ? -10.321 -13.184 -14.559 1.00 87.62 128 GLY A C 1
ATOM 923 O O . GLY A 1 128 ? -11.531 -13.005 -14.709 1.00 87.62 128 GLY A O 1
ATOM 924 N N . VAL A 1 129 ? -9.829 -13.809 -13.486 1.00 87.06 129 VAL A N 1
ATOM 925 C CA . VAL A 1 129 ? -10.660 -14.334 -12.390 1.00 87.06 129 VAL A CA 1
ATOM 926 C C . VAL A 1 129 ? -11.366 -13.197 -11.656 1.00 87.06 129 VAL A C 1
ATOM 928 O O . VAL A 1 129 ? -12.567 -13.283 -11.400 1.00 87.06 129 VAL A O 1
ATOM 931 N N . GLY A 1 130 ? -10.650 -12.116 -11.353 1.00 86.00 130 GLY A N 1
ATOM 932 C CA . GLY A 1 130 ? -11.201 -10.938 -10.700 1.00 86.00 130 GLY A CA 1
ATOM 933 C C . GLY A 1 130 ? -12.280 -10.260 -11.549 1.00 86.00 130 GLY A C 1
ATOM 934 O O . GLY A 1 130 ? -13.348 -9.943 -11.030 1.00 86.00 130 GLY A O 1
ATOM 935 N N . ALA A 1 131 ? -12.070 -10.128 -12.863 1.00 88.44 131 ALA A N 1
ATOM 936 C CA . ALA A 1 131 ? -13.063 -9.591 -13.795 1.00 88.44 131 ALA A CA 1
ATOM 937 C C . ALA A 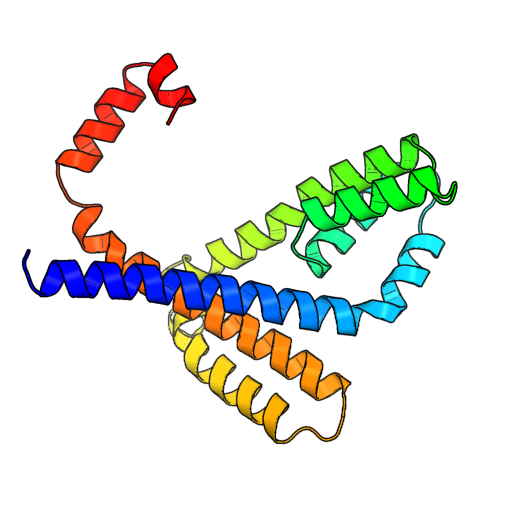1 131 ? -14.301 -10.482 -13.871 1.00 88.44 131 ALA A C 1
ATOM 939 O O . ALA A 1 131 ? -15.419 -9.973 -13.817 1.00 88.44 131 ALA A O 1
ATOM 940 N N . MET A 1 132 ? -14.132 -11.807 -13.908 1.00 89.81 132 MET A N 1
ATOM 941 C CA . MET A 1 132 ? -15.274 -12.719 -13.826 1.00 89.81 132 MET A CA 1
ATOM 942 C C . MET A 1 132 ? -16.028 -12.586 -12.498 1.00 89.81 132 MET A C 1
ATOM 944 O O . MET A 1 132 ? -17.259 -12.583 -12.491 1.00 89.81 132 MET A O 1
ATOM 948 N N . LEU A 1 133 ? -15.327 -12.435 -11.374 1.00 88.19 133 LEU A N 1
ATOM 949 C CA . LEU A 1 133 ? -15.975 -12.207 -10.085 1.00 88.19 133 LEU A CA 1
ATOM 950 C C . LEU A 1 133 ? -16.761 -10.894 -10.073 1.00 88.19 133 LEU A C 1
ATOM 952 O O . LEU A 1 133 ? -17.904 -10.906 -9.637 1.00 88.19 133 LEU A O 1
ATOM 956 N N . ILE A 1 134 ? -16.212 -9.792 -10.583 1.00 87.00 134 ILE A N 1
ATOM 957 C CA . ILE A 1 134 ? -16.919 -8.503 -10.634 1.00 87.00 134 ILE A CA 1
ATOM 958 C C . ILE A 1 134 ? -18.139 -8.568 -11.563 1.00 87.00 134 ILE A C 1
ATOM 960 O O . ILE A 1 134 ? -19.222 -8.129 -11.184 1.00 87.00 134 ILE A O 1
ATOM 964 N N . LEU A 1 135 ? -17.990 -9.146 -12.758 1.00 89.31 135 LEU A N 1
ATOM 965 C CA . LEU A 1 135 ? -19.042 -9.146 -13.780 1.00 89.31 135 LEU A CA 1
ATOM 966 C C . LEU A 1 135 ? -20.181 -10.134 -13.488 1.00 89.31 135 LEU A C 1
ATOM 968 O O . LEU A 1 135 ? -21.318 -9.882 -13.884 1.00 89.31 135 LEU A O 1
ATOM 972 N N . PHE A 1 136 ? -19.901 -11.254 -12.811 1.00 90.56 136 PHE A N 1
ATOM 973 C CA . PHE A 1 136 ? -20.885 -12.323 -12.592 1.00 90.56 136 PHE A CA 1
ATOM 974 C C . PHE A 1 136 ? -21.308 -12.507 -11.126 1.00 90.56 136 PHE A C 1
ATOM 976 O O . PHE A 1 136 ? -22.249 -13.264 -10.852 1.00 90.56 136 PHE A O 1
ATOM 983 N N . ALA A 1 137 ? -20.663 -11.850 -10.154 1.00 87.56 137 ALA A N 1
ATOM 984 C CA . ALA A 1 137 ? -21.087 -11.964 -8.762 1.00 87.56 137 ALA A CA 1
ATOM 985 C C . ALA A 1 137 ? -22.391 -11.206 -8.495 1.00 87.56 137 ALA A C 1
ATOM 987 O O . ALA A 1 137 ? -22.484 -9.996 -8.648 1.00 87.56 137 ALA A O 1
ATOM 988 N N . LYS A 1 138 ? -23.380 -11.922 -7.951 1.00 82.38 138 LYS A N 1
ATOM 989 C CA . LYS A 1 138 ? -24.623 -11.326 -7.427 1.00 82.38 138 LYS A CA 1
ATOM 990 C C . LYS A 1 138 ? -24.494 -10.770 -6.004 1.00 82.38 138 LYS A C 1
ATOM 992 O O . LYS A 1 138 ? -25.396 -10.097 -5.527 1.00 82.38 138 LYS A O 1
ATOM 997 N N . SER A 1 139 ? -23.417 -11.109 -5.292 1.00 88.25 139 SER A N 1
ATOM 998 C CA . SER A 1 139 ? -23.212 -10.732 -3.889 1.00 88.25 139 SER A CA 1
ATOM 999 C C . SER A 1 139 ? -22.106 -9.690 -3.755 1.00 88.25 139 SER A C 1
ATOM 1001 O O . SER A 1 139 ? -20.988 -9.947 -4.208 1.00 88.25 139 SER A O 1
ATOM 1003 N N . GLU A 1 140 ? -22.382 -8.608 -3.027 1.00 86.19 140 GLU A N 1
ATOM 1004 C CA . GLU A 1 140 ? -21.458 -7.489 -2.787 1.00 86.19 140 GLU A CA 1
ATOM 1005 C C . GLU A 1 140 ? -20.086 -7.948 -2.266 1.00 86.19 140 GLU A C 1
ATOM 1007 O O . GLU A 1 140 ? -19.056 -7.559 -2.801 1.00 86.19 140 GLU A O 1
ATOM 1012 N N . LYS A 1 141 ? -20.036 -8.899 -1.321 1.00 85.06 141 LYS A N 1
ATOM 1013 C CA . LYS A 1 141 ? -18.759 -9.436 -0.805 1.00 85.06 141 LYS A CA 1
ATOM 1014 C C . LYS A 1 141 ? -17.869 -10.059 -1.886 1.00 85.06 141 LYS A C 1
ATOM 1016 O O . LYS A 1 141 ? -16.658 -9.893 -1.846 1.00 85.06 141 LYS A O 1
ATOM 1021 N N . LYS A 1 142 ? -18.450 -10.795 -2.839 1.00 86.69 142 LYS A N 1
ATOM 1022 C CA . LYS A 1 142 ? -17.684 -11.416 -3.936 1.00 86.69 142 LYS A CA 1
ATOM 1023 C C . LYS A 1 142 ? -17.225 -10.378 -4.956 1.00 86.69 142 LYS A C 1
ATOM 1025 O O . LYS A 1 142 ? -16.141 -10.539 -5.501 1.00 86.69 142 LYS A O 1
ATOM 1030 N N . HIS A 1 143 ? -18.011 -9.321 -5.162 1.00 89.81 143 HIS A N 1
ATOM 1031 C CA . HIS A 1 143 ? -17.597 -8.179 -5.970 1.00 89.81 143 HIS A CA 1
ATOM 1032 C C . HIS A 1 143 ? -16.382 -7.486 -5.341 1.00 89.81 143 HIS A C 1
ATOM 1034 O O . HIS A 1 143 ? -15.391 -7.265 -6.027 1.00 89.81 143 HIS A O 1
ATOM 1040 N N . LEU A 1 144 ? -16.411 -7.226 -4.029 1.00 87.81 144 LEU A N 1
ATOM 1041 C CA . LEU A 1 144 ? -15.282 -6.630 -3.305 1.00 87.81 144 LEU A CA 1
ATOM 1042 C C . LEU A 1 144 ? -14.027 -7.511 -3.357 1.00 87.81 144 LEU A C 1
ATOM 1044 O O . LEU A 1 144 ? -12.932 -7.012 -3.583 1.00 87.81 144 LEU A O 1
ATOM 1048 N N . ILE A 1 145 ? -14.175 -8.831 -3.213 1.00 86.25 145 ILE A N 1
ATOM 1049 C CA . ILE A 1 145 ? -13.055 -9.767 -3.404 1.00 86.25 145 ILE A CA 1
ATOM 1050 C C . ILE A 1 145 ? -12.529 -9.693 -4.846 1.00 86.25 145 ILE A C 1
ATOM 1052 O O . ILE A 1 145 ? -11.319 -9.705 -5.049 1.00 86.25 145 ILE A O 1
ATOM 1056 N N . GLY A 1 146 ? -13.414 -9.568 -5.838 1.00 88.06 146 GLY A N 1
ATOM 1057 C CA . GLY A 1 146 ? -13.041 -9.343 -7.234 1.00 88.06 146 GLY A CA 1
ATOM 1058 C C . GLY A 1 146 ? -12.224 -8.062 -7.436 1.00 88.06 146 GLY A C 1
ATOM 1059 O O . GLY A 1 146 ? -11.189 -8.119 -8.093 1.00 88.06 146 GLY A O 1
ATOM 1060 N N . GLU A 1 147 ? -12.625 -6.941 -6.822 1.00 89.81 147 GLU A N 1
ATOM 1061 C CA . GLU A 1 147 ? -11.878 -5.666 -6.852 1.00 89.81 147 GLU A CA 1
ATOM 1062 C C . GLU A 1 147 ? -10.461 -5.822 -6.289 1.00 89.81 147 GLU A C 1
ATOM 1064 O O . GLU A 1 147 ? -9.499 -5.360 -6.903 1.00 89.81 147 GLU A O 1
ATOM 1069 N N . ILE A 1 148 ? -10.318 -6.534 -5.166 1.00 87.94 148 ILE A N 1
ATOM 1070 C CA . ILE A 1 148 ? -9.011 -6.815 -4.557 1.00 87.94 148 ILE A CA 1
ATOM 1071 C C . ILE A 1 148 ? -8.149 -7.651 -5.510 1.00 87.94 148 ILE A C 1
ATOM 1073 O O . ILE A 1 148 ? -6.989 -7.318 -5.744 1.00 87.94 148 ILE A O 1
ATOM 1077 N N . VAL A 1 149 ? -8.711 -8.714 -6.090 1.00 88.38 149 VAL A N 1
ATOM 1078 C CA . VAL A 1 149 ? -7.984 -9.634 -6.979 1.00 88.38 149 VAL A CA 1
ATOM 1079 C C . VAL A 1 149 ? -7.540 -8.943 -8.276 1.00 88.38 149 VAL A C 1
ATOM 1081 O O . VAL A 1 149 ? -6.380 -9.088 -8.668 1.00 88.38 149 VAL A O 1
ATOM 1084 N N . ILE A 1 150 ? -8.408 -8.149 -8.918 1.00 90.94 150 ILE A N 1
ATOM 1085 C CA . ILE A 1 150 ? -8.009 -7.336 -10.084 1.00 90.94 150 ILE A CA 1
ATOM 1086 C C . ILE A 1 150 ? -6.963 -6.302 -9.676 1.00 90.94 150 ILE A C 1
ATOM 1088 O O . ILE A 1 150 ? -5.995 -6.104 -10.408 1.00 90.94 150 ILE A O 1
ATOM 1092 N N . GLY A 1 151 ? -7.142 -5.650 -8.526 1.00 89.25 151 GLY A N 1
ATOM 1093 C CA . GLY A 1 151 ? -6.220 -4.637 -8.026 1.00 89.25 151 GLY A CA 1
ATOM 1094 C C . GLY A 1 151 ? -4.800 -5.163 -7.880 1.00 89.25 151 GLY A C 1
ATOM 1095 O O . GLY A 1 151 ? -3.863 -4.557 -8.399 1.00 89.25 151 GLY A O 1
ATOM 1096 N N . VAL A 1 152 ? -4.657 -6.348 -7.285 1.00 86.56 152 VAL A N 1
ATOM 1097 C CA . VAL A 1 152 ? -3.383 -7.070 -7.194 1.00 86.56 152 VAL A CA 1
ATOM 1098 C C . VAL A 1 152 ? -2.824 -7.393 -8.587 1.00 86.56 152 VAL A C 1
ATOM 1100 O O . VAL A 1 152 ? -1.646 -7.150 -8.849 1.00 86.56 152 VAL A O 1
ATOM 1103 N N . GLY A 1 153 ? -3.657 -7.884 -9.508 1.00 88.38 153 GLY A N 1
ATOM 1104 C CA . GLY A 1 153 ? -3.231 -8.196 -10.874 1.00 88.38 153 GLY A CA 1
ATOM 1105 C C . GLY A 1 153 ? -2.730 -6.975 -11.659 1.00 88.38 153 GLY A C 1
ATOM 1106 O O . GLY A 1 153 ? -1.656 -7.028 -12.258 1.00 88.38 153 GLY A O 1
ATOM 1107 N N . PHE A 1 154 ? -3.452 -5.849 -11.623 1.00 90.56 154 PHE A N 1
ATOM 1108 C CA . PHE A 1 154 ? -3.021 -4.603 -12.270 1.00 90.56 154 PHE A CA 1
ATOM 1109 C C . PHE A 1 154 ? -1.787 -3.986 -11.614 1.00 90.56 154 PHE A C 1
ATOM 1111 O O . PHE A 1 154 ? -0.936 -3.450 -12.326 1.00 90.56 154 PHE A O 1
ATOM 1118 N N . LEU A 1 155 ? -1.663 -4.094 -10.288 1.00 88.44 155 LEU A N 1
ATOM 1119 C CA . LEU A 1 155 ? -0.485 -3.650 -9.546 1.00 88.44 155 LEU A CA 1
ATOM 1120 C C . LEU A 1 155 ? 0.770 -4.347 -10.086 1.00 88.44 155 LEU A C 1
ATOM 1122 O O . LEU A 1 155 ? 1.699 -3.679 -10.544 1.00 88.44 155 LEU A O 1
ATOM 1126 N N . PHE A 1 156 ? 0.783 -5.679 -10.109 1.00 85.44 156 PHE A N 1
ATOM 1127 C CA . PHE A 1 156 ? 1.957 -6.434 -10.553 1.00 85.44 156 PHE A CA 1
ATOM 1128 C C . PHE A 1 156 ? 2.211 -6.334 -12.058 1.00 85.44 156 PHE A C 1
ATOM 1130 O O . PHE A 1 156 ? 3.362 -6.198 -12.479 1.00 85.44 156 PHE A O 1
ATOM 1137 N N . LEU A 1 157 ? 1.158 -6.310 -12.878 1.00 88.12 157 LEU A N 1
ATOM 1138 C CA . LEU A 1 157 ? 1.312 -6.074 -14.312 1.00 88.12 157 LEU A CA 1
ATOM 1139 C C . LEU A 1 157 ? 1.935 -4.695 -14.577 1.00 88.12 157 LEU A C 1
ATOM 1141 O O . LEU A 1 157 ? 2.868 -4.579 -15.372 1.00 88.12 157 LEU A O 1
ATOM 1145 N N . GLY A 1 158 ? 1.476 -3.662 -13.869 1.00 89.06 158 GLY A N 1
ATOM 1146 C CA . GLY A 1 158 ? 2.032 -2.314 -13.949 1.00 89.06 158 GLY A CA 1
ATOM 1147 C C . GLY A 1 158 ? 3.519 -2.263 -13.593 1.00 89.06 158 GLY A C 1
ATOM 1148 O O . GLY A 1 158 ? 4.305 -1.676 -14.342 1.00 89.06 158 GLY A O 1
ATOM 1149 N N . LEU A 1 159 ? 3.927 -2.942 -12.512 1.00 87.06 159 LEU A N 1
ATOM 1150 C CA . LEU A 1 159 ? 5.337 -3.071 -12.114 1.00 87.06 159 LEU A CA 1
ATOM 1151 C C . LEU A 1 159 ? 6.195 -3.704 -13.215 1.00 87.06 159 LEU A C 1
ATOM 1153 O O . LEU A 1 159 ? 7.255 -3.166 -13.549 1.00 87.06 159 LEU A O 1
ATOM 1157 N N . LYS A 1 160 ? 5.714 -4.781 -13.843 1.00 85.62 160 LYS A N 1
ATOM 1158 C CA . LYS A 1 160 ? 6.412 -5.446 -14.950 1.00 85.62 160 LYS A CA 1
ATOM 1159 C C . LYS A 1 160 ? 6.614 -4.521 -16.150 1.00 85.62 160 LYS A C 1
ATOM 1161 O O . LYS A 1 160 ? 7.713 -4.470 -16.709 1.00 85.62 160 LYS A O 1
ATOM 1166 N N . TYR A 1 161 ? 5.581 -3.775 -16.551 1.00 88.25 161 TYR A N 1
ATOM 1167 C CA . TYR A 1 161 ? 5.679 -2.815 -17.658 1.00 88.25 161 TYR A CA 1
ATOM 1168 C C . TYR A 1 161 ? 6.654 -1.676 -17.344 1.00 88.25 161 TYR A C 1
ATOM 1170 O O . TYR A 1 161 ? 7.460 -1.310 -18.205 1.00 88.25 161 TYR A O 1
ATOM 1178 N N . MET A 1 162 ? 6.641 -1.159 -16.111 1.00 88.81 162 MET A N 1
ATOM 1179 C CA . MET A 1 162 ? 7.602 -0.146 -15.666 1.00 88.81 162 MET A CA 1
ATOM 1180 C C . MET A 1 162 ? 9.038 -0.689 -15.679 1.00 88.81 162 MET A C 1
ATOM 1182 O O . MET A 1 162 ? 9.921 -0.055 -16.259 1.00 88.81 162 MET A O 1
ATOM 1186 N N . SER A 1 163 ? 9.260 -1.884 -15.123 1.00 85.44 163 SER A N 1
ATOM 1187 C CA . SER A 1 163 ? 10.572 -2.546 -15.079 1.00 85.44 163 SER A CA 1
ATOM 1188 C C . SER A 1 163 ? 11.120 -2.831 -16.483 1.00 85.44 163 SER A C 1
ATOM 1190 O O . SER A 1 163 ? 12.256 -2.486 -16.812 1.00 85.44 163 SER A O 1
ATOM 1192 N N . SER A 1 164 ? 10.278 -3.361 -17.371 1.00 85.06 164 SER A N 1
ATOM 1193 C CA . SER A 1 164 ? 10.656 -3.659 -18.759 1.00 85.06 164 SER A CA 1
ATOM 1194 C C . SER A 1 164 ? 10.992 -2.393 -19.550 1.00 85.06 164 SER A C 1
ATOM 1196 O O . SER A 1 164 ? 11.884 -2.410 -20.398 1.00 85.06 164 SER A O 1
ATOM 1198 N N . SER A 1 165 ? 10.307 -1.286 -19.254 1.00 88.00 165 SER A N 1
ATOM 1199 C CA . SER A 1 165 ? 10.530 -0.001 -19.922 1.00 88.00 165 SER A CA 1
ATOM 1200 C C . SER A 1 165 ? 11.793 0.709 -19.427 1.00 88.00 165 SER A C 1
ATOM 1202 O O . SER A 1 165 ? 12.429 1.408 -20.212 1.00 88.00 165 SER A O 1
ATOM 1204 N N . ILE A 1 166 ? 12.180 0.527 -18.155 1.00 85.81 166 ILE A N 1
ATOM 1205 C CA . ILE A 1 166 ? 13.366 1.165 -17.557 1.00 85.81 166 ILE A CA 1
ATOM 1206 C C . ILE A 1 166 ? 14.655 0.350 -17.764 1.00 85.81 166 ILE A C 1
ATOM 1208 O O . ILE A 1 166 ? 15.737 0.930 -17.858 1.00 85.81 166 ILE A O 1
ATOM 1212 N N . SER A 1 167 ? 14.554 -0.981 -17.878 1.00 83.38 167 SER A N 1
ATOM 1213 C CA . SER A 1 167 ? 15.696 -1.906 -17.979 1.00 83.38 167 SER A CA 1
ATOM 1214 C C . SER A 1 167 ? 16.732 -1.536 -19.063 1.00 83.38 167 SER A C 1
ATOM 1216 O O . SER A 1 167 ? 17.928 -1.526 -18.755 1.00 83.38 167 SER A O 1
ATOM 1218 N N . PRO A 1 168 ? 16.342 -1.121 -20.289 1.00 82.12 168 PRO A N 1
ATOM 1219 C CA . PRO A 1 168 ? 17.302 -0.702 -21.315 1.00 82.12 168 PRO A CA 1
ATOM 1220 C C . PRO A 1 168 ? 18.064 0.582 -20.959 1.00 82.12 168 PRO A C 1
ATOM 1222 O O . PRO A 1 168 ? 19.177 0.790 -21.438 1.00 82.12 168 PRO A O 1
ATOM 1225 N N . TYR A 1 169 ? 17.472 1.451 -20.135 1.00 79.31 169 TYR A N 1
ATOM 1226 C CA . TYR A 1 169 ? 18.078 2.715 -19.717 1.00 79.31 169 TYR A CA 1
ATOM 1227 C C . TYR A 1 169 ? 18.976 2.538 -18.493 1.00 79.31 169 TYR A C 1
ATOM 1229 O O . TYR A 1 169 ? 20.003 3.204 -18.407 1.00 79.31 169 TYR A O 1
ATOM 1237 N N . ALA A 1 170 ? 18.653 1.599 -17.598 1.00 73.94 170 ALA A N 1
ATOM 1238 C CA . ALA A 1 170 ? 19.432 1.316 -16.390 1.00 73.94 170 ALA A CA 1
ATOM 1239 C C . ALA A 1 170 ? 20.891 0.901 -16.675 1.00 73.94 170 ALA A C 1
ATOM 1241 O O . ALA A 1 170 ? 21.763 1.084 -15.831 1.00 73.94 170 ALA A O 1
ATOM 1242 N N . GLN A 1 171 ? 21.168 0.373 -17.871 1.00 71.81 171 GLN A N 1
ATOM 1243 C CA . GLN A 1 171 ? 22.505 -0.060 -18.293 1.00 71.81 171 GLN A CA 1
ATOM 1244 C C . GLN A 1 171 ? 23.328 1.051 -18.968 1.00 71.81 171 GLN A C 1
ATOM 1246 O O . GLN A 1 171 ? 24.483 0.825 -19.334 1.00 71.81 171 GLN A O 1
ATOM 1251 N N . LEU A 1 172 ? 22.765 2.251 -19.162 1.00 81.12 172 LEU A N 1
ATOM 1252 C CA . LEU A 1 172 ? 23.492 3.335 -19.817 1.00 81.12 172 LEU A CA 1
ATOM 1253 C C . LEU A 1 172 ? 24.601 3.888 -18.899 1.00 81.12 172 LEU A C 1
ATOM 1255 O O . LEU A 1 172 ? 24.346 4.142 -17.718 1.00 81.12 172 LEU A O 1
ATOM 1259 N N . PRO A 1 173 ? 25.803 4.189 -19.439 1.00 76.88 173 PRO A N 1
ATOM 1260 C CA . PRO A 1 173 ? 26.927 4.746 -18.673 1.00 76.88 173 PRO A CA 1
ATOM 1261 C C . PRO A 1 173 ? 26.592 6.045 -17.929 1.00 76.88 173 PRO A C 1
ATOM 1263 O O . PRO A 1 173 ? 27.244 6.401 -16.953 1.00 76.88 173 PRO A O 1
ATOM 1266 N N . ILE A 1 174 ? 25.566 6.761 -18.394 1.00 78.75 174 ILE A N 1
ATOM 1267 C CA . ILE A 1 174 ? 25.087 8.001 -17.786 1.00 78.75 174 ILE A CA 1
ATOM 1268 C C . ILE A 1 174 ? 24.513 7.759 -16.386 1.00 78.75 174 ILE A C 1
ATOM 1270 O O . ILE A 1 174 ? 24.736 8.578 -15.501 1.00 78.75 174 ILE A O 1
ATOM 1274 N N . PHE A 1 175 ? 23.840 6.626 -16.151 1.00 73.19 175 PHE A N 1
ATOM 1275 C CA . PHE A 1 175 ? 23.294 6.304 -14.834 1.00 73.19 175 PHE A CA 1
ATOM 1276 C C . PHE A 1 175 ? 24.404 5.878 -13.876 1.00 73.19 175 PHE A C 1
ATOM 1278 O O . PHE A 1 175 ? 24.457 6.378 -12.757 1.00 73.19 175 PHE A O 1
ATOM 1285 N N . SER A 1 176 ? 25.349 5.042 -14.316 1.00 70.62 176 SER A N 1
ATOM 1286 C CA . SER A 1 176 ? 26.483 4.642 -13.473 1.00 70.62 176 SER A CA 1
ATOM 1287 C C . SER A 1 176 ? 27.392 5.824 -13.114 1.00 70.62 176 SER A C 1
ATOM 1289 O O . SER A 1 176 ? 27.832 5.927 -11.969 1.00 70.62 176 SER A O 1
ATOM 1291 N N . GLN A 1 177 ? 27.614 6.766 -14.037 1.00 74.62 177 GLN A N 1
ATOM 1292 C CA . GLN A 1 177 ? 28.338 8.009 -13.751 1.00 74.62 177 GLN A CA 1
ATOM 1293 C C . GLN A 1 177 ? 27.542 8.956 -12.846 1.00 74.62 177 GLN A C 1
ATOM 1295 O O . GLN A 1 177 ? 28.125 9.526 -11.925 1.00 74.62 177 GLN A O 1
ATOM 1300 N N . ALA A 1 178 ? 26.227 9.093 -13.046 1.00 74.81 178 ALA A N 1
ATOM 1301 C CA . ALA A 1 178 ? 25.375 9.890 -12.165 1.00 74.81 178 ALA A CA 1
ATOM 1302 C C . ALA A 1 178 ? 25.410 9.359 -10.723 1.00 74.81 178 ALA A C 1
ATOM 1304 O O . ALA A 1 178 ? 25.667 10.132 -9.802 1.00 74.81 178 ALA A O 1
ATOM 1305 N N . PHE A 1 179 ? 25.270 8.044 -10.522 1.00 72.81 179 PHE A N 1
ATOM 1306 C CA . PHE A 1 179 ? 25.392 7.423 -9.199 1.00 72.81 179 PHE A CA 1
ATOM 1307 C C . PHE A 1 179 ? 26.803 7.561 -8.606 1.00 72.81 179 PHE A C 1
ATOM 1309 O O . PHE A 1 179 ? 26.935 7.790 -7.406 1.00 72.81 179 PHE A O 1
ATOM 1316 N N . ALA A 1 180 ? 27.862 7.495 -9.420 1.00 73.56 180 ALA A N 1
ATOM 1317 C CA . ALA A 1 180 ? 29.234 7.707 -8.951 1.00 73.56 180 ALA A CA 1
ATOM 1318 C C . ALA A 1 180 ? 29.502 9.160 -8.514 1.00 73.56 180 ALA A C 1
ATOM 1320 O O . ALA A 1 180 ? 30.232 9.386 -7.548 1.00 73.56 180 ALA A O 1
ATOM 1321 N N . ILE A 1 181 ? 28.917 10.148 -9.200 1.00 75.81 181 ILE A N 1
ATOM 1322 C CA . ILE A 1 181 ? 29.028 11.575 -8.855 1.00 75.81 181 ILE A CA 1
ATOM 1323 C C . ILE A 1 181 ? 28.188 11.897 -7.612 1.00 75.81 181 ILE A C 1
ATOM 1325 O O . ILE A 1 181 ? 28.674 12.588 -6.714 1.00 75.81 181 ILE A O 1
ATOM 1329 N N . LEU A 1 182 ? 26.968 11.356 -7.533 1.00 72.88 182 LEU A N 1
ATOM 1330 C CA . LEU A 1 182 ? 26.082 11.475 -6.370 1.00 72.88 182 LEU A CA 1
ATOM 1331 C C . LEU A 1 182 ? 26.699 10.823 -5.126 1.00 72.88 182 LEU A C 1
ATOM 1333 O O . LEU A 1 182 ? 26.712 11.429 -4.060 1.00 72.88 182 LEU A O 1
ATOM 1337 N N . GLY A 1 183 ? 27.295 9.635 -5.268 1.00 68.88 183 GLY A N 1
ATOM 1338 C CA . GLY A 1 183 ? 27.965 8.929 -4.172 1.00 68.88 183 GLY A CA 1
ATOM 1339 C C . GLY A 1 183 ? 29.272 9.581 -3.709 1.00 68.88 183 GLY A C 1
ATOM 1340 O O . GLY A 1 183 ? 29.662 9.421 -2.555 1.00 68.88 183 GLY A O 1
ATOM 1341 N N . LYS A 1 184 ? 29.947 10.352 -4.574 1.00 73.06 184 LYS A N 1
ATOM 1342 C CA . LYS A 1 184 ? 31.176 11.083 -4.215 1.00 73.06 184 LYS A CA 1
ATOM 1343 C C . LYS A 1 184 ? 30.924 12.322 -3.358 1.00 73.06 184 LYS A C 1
ATOM 1345 O O . LYS A 1 184 ? 31.849 12.776 -2.690 1.00 73.06 184 LYS A O 1
ATOM 1350 N N . ASN A 1 185 ? 29.714 12.879 -3.389 1.00 74.31 185 ASN A N 1
ATOM 1351 C CA . ASN A 1 185 ? 29.374 14.104 -2.676 1.00 74.31 185 ASN A CA 1
ATOM 1352 C C . ASN A 1 185 ? 28.208 13.867 -1.702 1.00 74.31 185 ASN A C 1
ATOM 1354 O O . ASN A 1 185 ? 27.062 13.812 -2.147 1.00 74.31 185 ASN A O 1
ATOM 1358 N N . PRO A 1 186 ? 28.459 13.833 -0.378 1.00 73.06 186 PRO A N 1
ATOM 1359 C CA . PRO A 1 186 ? 27.426 13.568 0.626 1.00 73.06 186 PRO A CA 1
ATOM 1360 C C . PRO A 1 186 ? 26.223 14.518 0.537 1.00 73.06 186 PRO A C 1
ATOM 1362 O O . PRO A 1 186 ? 25.101 14.113 0.797 1.00 73.06 186 PRO A O 1
ATOM 1365 N N . ILE A 1 187 ? 26.440 15.773 0.128 1.00 75.56 187 ILE A N 1
ATOM 1366 C CA . ILE A 1 187 ? 25.372 16.776 -0.011 1.00 75.56 187 ILE A CA 1
ATOM 1367 C C . ILE A 1 187 ? 24.468 16.470 -1.213 1.00 75.56 187 ILE A C 1
ATOM 1369 O O . ILE A 1 187 ? 23.249 16.555 -1.102 1.00 75.56 187 ILE A O 1
ATOM 1373 N N . PHE A 1 188 ? 25.047 16.079 -2.352 1.00 65.50 188 PHE A N 1
ATOM 1374 C CA . PHE A 1 188 ? 24.268 15.720 -3.538 1.00 65.50 188 PHE A CA 1
ATOM 1375 C C . PHE A 1 188 ? 23.589 14.354 -3.383 1.00 65.50 188 PHE A C 1
ATOM 1377 O O . PHE A 1 188 ? 22.487 14.180 -3.886 1.00 65.50 188 PHE A O 1
ATOM 1384 N N . GLY A 1 189 ? 24.186 13.426 -2.629 1.00 62.19 189 GLY A N 1
ATOM 1385 C CA . GLY A 1 189 ? 23.563 12.146 -2.280 1.00 62.19 189 GLY A CA 1
ATOM 1386 C C . GLY A 1 189 ? 22.388 12.245 -1.295 1.00 62.19 189 GLY A C 1
ATOM 1387 O O . GLY A 1 189 ? 21.582 11.329 -1.248 1.00 62.19 189 GLY A O 1
ATOM 1388 N N . ILE A 1 190 ? 22.274 13.332 -0.520 1.00 66.88 190 ILE A N 1
ATOM 1389 C CA . ILE A 1 190 ? 21.120 13.599 0.366 1.00 66.88 190 ILE A CA 1
ATOM 1390 C C . ILE A 1 190 ? 19.971 14.296 -0.390 1.00 66.88 190 ILE A C 1
ATOM 1392 O O . ILE A 1 190 ? 18.819 14.203 0.024 1.00 66.88 190 ILE A O 1
ATOM 1396 N N . LEU A 1 191 ? 20.281 15.020 -1.471 1.00 58.50 191 LEU A N 1
ATOM 1397 C CA . LEU A 1 191 ? 19.314 15.788 -2.267 1.00 58.50 191 LEU A CA 1
ATOM 1398 C C . LEU A 1 191 ? 18.712 15.015 -3.454 1.00 58.50 191 LEU A C 1
ATOM 1400 O O . LEU A 1 191 ? 17.730 15.490 -4.025 1.00 58.50 191 LEU A O 1
ATOM 1404 N N . ALA A 1 192 ? 19.317 13.892 -3.847 1.00 50.12 192 ALA A N 1
ATOM 1405 C CA . ALA A 1 192 ? 18.841 13.003 -4.910 1.00 50.12 192 ALA A CA 1
ATOM 1406 C C . ALA A 1 192 ? 17.953 11.888 -4.351 1.00 50.12 192 ALA A C 1
ATOM 1408 O O . ALA A 1 192 ? 16.984 11.527 -5.056 1.00 50.12 192 ALA A O 1
#

Sequence (192 aa):
MDVKNIANLFGFVGGLGMFLYGMHIMSEGIQKTAGGKMQQFLGMLTNNRLMAIGLGALITAIIHSSGATTVMVVGFVNAGILTLTQAVGVIMGANIGTTITAWLVSMSQMGDSLAILTPEFDAPLLIGVGAMLILFAKSEKKHLIGEIVIGVGFLFLGLKYMSSSISPYAQLPIFSQAFAILGKNPIFGILA

Secondary structure (DSSP, 8-state):
--HHHHHHHHHHHHHHHHHHHHHHHHHHHHHHHTHHHHHHHHHH--S-HHHHHHHHHHHHHHH--HHHHHHHHHHHHHTTSS-HHHHHHHHHHHHHHHHHHHHHHHHHTS-GGGTTTSHHHHHHHHHHHHHHHHHH--SHHHHHHHHHHHHHHHHHHHHHHHHHHHHHHHTSHHHHHHHHHHHH-HHHHHH-